Protein AF-0000000067828732 (afdb_homodimer)

InterPro domains:
  IPR025701 Ubiquitin-conjugating enzyme, E2, family E [PF14462] (5-126)

Nearest PDB structures (foldseek):
  3oaj-assembly1_A  TM=6.743E-01  e=2.772E+00  Bacillus subtilis subsp. subtilis str. 168
  7un3-assembly1_B  TM=3.220E-01  e=9.710E-01  Homo sapiens
  5n9y-assembly1_E  TM=3.703E-01  e=3.458E+00  Escherichia coli K-12
  3oaj-assembly1_A  TM=6.746E-01  e=2.792E+00  Bacillus subtilis subsp. subtilis str. 168
  7un3-assembly1_B  TM=3.221E-01  e=1.156E+00  Homo sapiens

Solvent-accessible surface area (backbone atoms only — not comparable to full-atom values): 14644 Å² total; per-residue (Å²): 131,89,74,87,66,54,66,70,42,52,51,50,38,57,73,70,64,59,53,69,44,86,43,74,58,88,92,42,39,33,38,39,31,54,72,38,78,47,61,83,84,42,36,75,52,59,56,26,33,36,37,39,54,51,44,89,61,55,68,73,37,72,62,69,49,39,26,28,35,67,74,65,30,25,49,73,85,67,37,62,42,65,59,37,86,49,73,41,81,54,95,94,39,76,22,28,29,39,48,47,88,60,56,82,54,43,70,89,73,45,47,60,67,52,54,52,51,49,50,53,49,50,67,67,66,58,92,131,90,74,87,65,55,66,69,43,52,51,50,39,56,74,71,63,58,52,68,45,86,43,75,58,88,91,43,38,33,38,40,30,55,73,39,74,48,62,83,83,43,35,74,53,60,54,27,32,36,36,39,54,50,44,87,61,56,69,74,38,74,62,69,49,39,28,29,36,68,72,65,29,26,51,74,85,68,36,62,42,67,58,36,86,49,74,42,81,54,93,92,40,76,23,29,30,40,48,47,89,59,57,80,54,43,70,89,72,46,48,59,67,52,53,51,50,49,50,52,49,50,66,66,67,58,92

Organism: Synechocystis sp. (strain ATCC 27184 / PCC 6803 / Kazusa) (NCBI:txid1111708)

Radius of gyration: 20.59 Å; Cα contacts (8 Å, |Δi|>4): 429; chains: 2; bounding box: 44×54×47 Å

Foldseek 3Di:
DDDPDDPVVVVVCVVVVWDWDWDDDPPKIKIWTFQDADPPQFKPDGGWIKIFIDDDPPPVDPTQKIWTPPQIATPVVRHHDPQQPDWDDDPNDTTGIHGCVCVVADVPPDDPVVVVVVVVVCVVVPD/DDDPDDPVVVVVCVVVVWDWDWDDDPPKIKIWTFQDADPPQFKPDGGWIKIFIDDDPPPVDPTQKIWTPPQIATPVVRHHDPQQPDWDDDPNDITGIHGCVCVVADVPPDDPVVVVVVVVVCVVVPD

Sequence (254 aa):
MMTFLPESDRQYLANKDYTYEEITEGSRKGLIFSKFPLPNQKYDVSEVDLLILLPNGYPDIVPDMFYLEPAVKLVQGNRPPRATEARQQFNGRSWQRWSRHEREWRRGVDGIWTMLKRVEHALEVAAMMTFLPESDRQYLANKDYTYEEITEGSRKGLIFSKFPLPNQKYDVSEVDLLILLPNGYPDIVPDMFYLEPAVKLVQGNRPPRATEARQQFNGRSWQRWSRHEREWRRGVDGIWTMLKRVEHALEVAA

Secondary structure (DSSP, 8-state):
----S-HHHHHHHHHTT--EEEEEETTEEEEEEEEEE--TTTBSSSEEEEEEEEPTTTTTS---EEEEES---BTTTTBPPTT---EEEETTEEEEEEE-TTTTS-TTT--HHHHHHHHHHHHHH--/----S-HHHHHHHHHTT--EEEEEETTEEEEEEEEEE--TTTBSSSEEEEEEEEPTTTTTS---EEEEES---BTTTTBPPTT---EEEETTEEEEEEE-TTTTS-TTT--HHHHHHHHHHHHHH--

pLDDT: mean 88.66, std 11.25, range [47.62, 98.56]

Structure (mmCIF, N/CA/C/O backbone):
data_AF-0000000067828732-model_v1
#
loop_
_entity.id
_entity.type
_entity.pdbx_description
1 polymer 'Sll6054 protein'
#
loop_
_atom_site.group_PDB
_atom_site.id
_atom_site.type_symbol
_atom_site.label_atom_id
_atom_site.label_alt_id
_atom_site.label_comp_id
_atom_site.label_asym_id
_atom_site.label_entity_id
_atom_site.label_seq_id
_atom_site.pdbx_PDB_ins_code
_atom_site.Cartn_x
_atom_site.Cartn_y
_atom_site.Cartn_z
_atom_site.occupancy
_atom_site.B_iso_or_equiv
_atom_site.auth_seq_id
_atom_site.auth_comp_id
_atom_site.auth_asym_id
_atom_site.auth_atom_id
_atom_site.pdbx_PDB_model_num
ATOM 1 N N . MET A 1 1 ? -15.203 28.25 9.742 1 54.44 1 MET A N 1
ATOM 2 C CA . MET A 1 1 ? -15.062 27.719 8.398 1 54.44 1 MET A CA 1
ATOM 3 C C . MET A 1 1 ? -15.539 26.266 8.344 1 54.44 1 MET A C 1
ATOM 5 O O . MET A 1 1 ? -15.57 25.578 9.367 1 54.44 1 MET A O 1
ATOM 9 N N . MET A 1 2 ? -16.312 25.859 7.27 1 75.94 2 MET A N 1
ATOM 10 C CA . MET A 1 2 ? -16.969 24.562 7.156 1 75.94 2 MET A CA 1
ATOM 11 C C . MET A 1 2 ? -15.961 23.422 7.133 1 75.94 2 MET A C 1
ATOM 13 O O . MET A 1 2 ? -14.953 23.5 6.422 1 75.94 2 MET A O 1
ATOM 17 N N . THR A 1 3 ? -15.883 22.688 8.133 1 90.56 3 THR A N 1
ATOM 18 C CA . THR A 1 3 ? -14.977 21.547 8.281 1 90.56 3 THR A CA 1
ATOM 19 C C . THR A 1 3 ? -15.352 20.422 7.328 1 90.56 3 THR A C 1
ATOM 21 O O . THR A 1 3 ? -16.531 20.188 7.082 1 90.56 3 THR A O 1
ATOM 24 N N . PHE A 1 4 ? -14.422 19.891 6.617 1 94.5 4 PHE A N 1
ATOM 25 C CA . PHE A 1 4 ? -14.703 18.734 5.777 1 94.5 4 PHE A CA 1
ATOM 26 C C . PHE A 1 4 ? -14.219 17.453 6.445 1 94.5 4 PHE A C 1
ATOM 28 O O . PHE A 1 4 ? -14.383 16.359 5.898 1 94.5 4 PHE A O 1
ATOM 35 N N . LEU A 1 5 ? -13.703 17.578 7.586 1 94.69 5 LEU A N 1
ATOM 36 C CA . LEU A 1 5 ? -13.234 16.406 8.32 1 94.69 5 LEU A CA 1
ATOM 37 C C . LEU A 1 5 ? -14.352 15.805 9.164 1 94.69 5 LEU A C 1
ATOM 39 O O . LEU A 1 5 ? -15.125 16.531 9.789 1 94.69 5 LEU A O 1
ATOM 43 N N . PRO A 1 6 ? -14.422 14.508 9.172 1 94.5 6 PRO A N 1
ATOM 44 C CA . PRO A 1 6 ? -15.367 13.883 10.094 1 94.5 6 PRO A CA 1
ATOM 45 C C . PRO A 1 6 ? -15.117 14.273 11.547 1 94.5 6 PRO A C 1
ATOM 47 O O . PRO A 1 6 ? -13.977 14.594 11.922 1 94.5 6 PRO A O 1
ATOM 50 N N . GLU A 1 7 ? -16.141 14.188 12.289 1 95.06 7 GLU A N 1
ATOM 51 C CA . GLU A 1 7 ? -16.062 14.578 13.695 1 95.06 7 GLU A CA 1
ATOM 52 C C . GLU A 1 7 ? -15.039 13.727 14.453 1 95.06 7 GLU A C 1
ATOM 54 O O . GLU A 1 7 ? -14.312 14.242 15.297 1 95.06 7 GLU A O 1
ATOM 59 N N . SER A 1 8 ? -15.039 12.508 14.203 1 95.06 8 SER A N 1
ATOM 60 C CA . SER A 1 8 ? -14.109 11.617 14.875 1 95.06 8 SER A CA 1
ATOM 61 C C . SER A 1 8 ? -12.664 12.031 14.617 1 95.06 8 SER A C 1
ATOM 63 O O . SER A 1 8 ? -11.828 11.984 15.523 1 95.06 8 SER A O 1
ATOM 65 N N . ASP A 1 9 ? -12.406 12.391 13.422 1 96.81 9 ASP A N 1
ATOM 66 C CA . ASP A 1 9 ? -11.07 12.867 13.078 1 96.81 9 ASP A CA 1
ATOM 67 C C . ASP A 1 9 ? -10.727 14.141 13.859 1 96.81 9 ASP A C 1
ATOM 69 O O . ASP A 1 9 ? -9.633 14.25 14.422 1 96.81 9 ASP A O 1
ATOM 73 N N . ARG A 1 10 ? -11.625 15.047 13.898 1 96.38 10 ARG A N 1
ATOM 74 C CA . ARG A 1 10 ? -11.414 16.312 14.586 1 96.38 10 ARG A CA 1
ATOM 75 C C . ARG A 1 10 ? -11.18 16.094 16.078 1 96.38 10 ARG A C 1
ATOM 77 O O . ARG A 1 10 ? -10.312 16.75 16.672 1 96.38 10 ARG A O 1
ATOM 84 N N . GLN A 1 11 ? -11.914 15.258 16.562 1 96.12 11 GLN A N 1
ATOM 85 C CA . GLN A 1 11 ? -11.766 14.953 17.984 1 96.12 11 GLN A CA 1
ATOM 86 C C . GLN A 1 11 ? -10.391 14.352 18.281 1 96.12 11 GLN A C 1
ATOM 88 O O . GLN A 1 11 ? -9.75 14.711 19.266 1 96.12 11 GLN A O 1
ATOM 93 N N . TYR A 1 12 ? -10.008 13.469 17.484 1 96.81 12 TYR A N 1
ATOM 94 C CA . TYR A 1 12 ? -8.688 12.867 17.641 1 96.81 12 TYR A CA 1
ATOM 95 C C . TYR A 1 12 ? -7.594 13.922 17.609 1 96.81 12 TYR A C 1
ATOM 97 O O . TYR A 1 12 ? -6.715 13.953 18.469 1 96.81 12 TYR A O 1
ATOM 105 N N . LEU A 1 13 ? -7.652 14.766 16.594 1 96.94 13 LEU A N 1
ATOM 106 C CA . LEU A 1 13 ? -6.621 15.781 16.391 1 96.94 13 LEU A CA 1
ATOM 107 C C . LEU A 1 13 ? -6.59 16.766 17.547 1 96.94 13 LEU A C 1
ATOM 109 O O . LEU A 1 13 ? -5.512 17.188 17.984 1 96.94 13 LEU A O 1
ATOM 113 N N . ALA A 1 14 ? -7.727 17.031 18.031 1 95.75 14 ALA A N 1
ATOM 114 C CA . ALA A 1 14 ? -7.816 17.938 19.172 1 95.75 14 ALA A CA 1
ATOM 115 C C . ALA A 1 14 ? -7.215 17.281 20.422 1 95.75 14 ALA A C 1
ATOM 117 O O . ALA A 1 14 ? -6.453 17.922 21.156 1 95.75 14 ALA A O 1
ATOM 118 N N . ASN A 1 15 ? -7.5 16.109 20.641 1 96.69 15 ASN A N 1
ATOM 119 C CA . ASN A 1 15 ? -7.035 15.383 21.828 1 96.69 15 ASN A CA 1
ATOM 120 C C . ASN A 1 15 ? -5.52 15.242 21.828 1 96.69 15 ASN A C 1
ATOM 122 O O . ASN A 1 15 ? -4.895 15.273 22.891 1 96.69 15 ASN A O 1
ATOM 126 N N . LYS A 1 16 ? -4.977 15.062 20.688 1 95.69 16 LYS A N 1
ATOM 127 C CA . LYS A 1 16 ? -3.533 14.867 20.578 1 95.69 16 LYS A CA 1
ATOM 128 C C . LYS A 1 16 ? -2.811 16.203 20.422 1 95.69 16 LYS A C 1
ATOM 130 O O . LYS A 1 16 ? -1.582 16.234 20.312 1 95.69 16 LYS A O 1
ATOM 135 N N . ASP A 1 17 ? -3.553 17.219 20.359 1 95.19 17 ASP A N 1
ATOM 136 C CA . ASP A 1 17 ? -3.037 18.594 20.312 1 95.19 17 ASP A CA 1
ATOM 137 C C . ASP A 1 17 ? -2.25 18.828 19.016 1 95.19 17 ASP A C 1
ATOM 139 O O . ASP A 1 17 ? -1.181 19.438 19.047 1 95.19 17 ASP A O 1
ATOM 143 N N . TYR A 1 18 ? -2.781 18.266 17.953 1 95.38 18 TYR A N 1
ATOM 144 C CA . TYR A 1 18 ? -2.211 18.609 16.656 1 95.38 18 TYR A CA 1
ATOM 145 C C . TYR A 1 18 ? -2.623 20.016 16.219 1 95.38 18 TYR A C 1
ATOM 147 O O . TYR A 1 18 ? -3.766 20.422 16.438 1 95.38 18 TYR A O 1
ATOM 155 N N . THR A 1 19 ? -1.67 20.703 15.727 1 96 19 THR A N 1
ATOM 156 C CA . THR A 1 19 ? -1.99 21.953 15.047 1 96 19 THR A CA 1
ATOM 157 C C . THR A 1 19 ? -2.145 21.734 13.547 1 96 19 THR A C 1
ATOM 159 O O . THR A 1 19 ? -1.195 21.328 12.875 1 96 19 THR A O 1
ATOM 162 N N . TYR A 1 20 ? -3.379 21.938 13.078 1 97.5 20 TYR A N 1
ATOM 163 C CA . TYR A 1 20 ? -3.596 21.672 11.664 1 97.5 20 TYR A CA 1
ATOM 164 C C . TYR A 1 20 ? -4.578 22.672 11.055 1 97.5 20 TYR A C 1
ATOM 166 O O . TYR A 1 20 ? -5.27 23.375 11.781 1 97.5 20 TYR A O 1
ATOM 174 N N . GLU A 1 21 ? -4.539 22.719 9.711 1 97.06 21 GLU A N 1
ATOM 175 C CA . GLU A 1 21 ? -5.469 23.516 8.914 1 97.06 21 GLU A CA 1
ATOM 176 C C . GLU A 1 21 ? -6.148 22.672 7.844 1 97.06 21 GLU A C 1
ATOM 178 O O . GLU A 1 21 ? -5.504 21.828 7.211 1 97.06 21 GLU A O 1
ATOM 183 N N . GLU A 1 22 ? -7.457 22.859 7.742 1 97.38 22 GLU A N 1
ATOM 184 C CA . GLU A 1 22 ? -8.203 22.312 6.609 1 97.38 22 GLU A CA 1
ATOM 185 C C . GLU A 1 22 ? -8.195 23.266 5.426 1 97.38 22 GLU A C 1
ATOM 187 O O . GLU A 1 22 ? -8.633 24.422 5.547 1 97.38 22 GLU A O 1
ATOM 192 N N . ILE A 1 23 ? -7.66 22.766 4.336 1 96.62 23 ILE A N 1
ATOM 193 C CA . ILE A 1 23 ? -7.527 23.641 3.184 1 96.62 23 ILE A CA 1
ATOM 194 C C . ILE A 1 23 ? -8.273 23.047 1.99 1 96.62 23 ILE A C 1
ATOM 196 O O . ILE A 1 23 ? -8.18 21.859 1.725 1 96.62 23 ILE A O 1
ATOM 200 N N . THR A 1 24 ? -9.055 23.859 1.32 1 95.12 24 THR A N 1
ATOM 201 C CA . THR A 1 24 ? -9.703 23.484 0.067 1 95.12 24 THR A CA 1
ATOM 202 C C . THR A 1 24 ? -9.133 24.281 -1.096 1 95.12 24 THR A C 1
ATOM 204 O O . THR A 1 24 ? -9.078 25.516 -1.04 1 95.12 24 THR A O 1
ATOM 207 N N . GLU A 1 25 ? -8.57 23.609 -1.996 1 92.81 25 GLU A N 1
ATOM 208 C CA . GLU A 1 25 ? -8.086 24.188 -3.242 1 92.81 25 GLU A CA 1
ATOM 209 C C . GLU A 1 25 ? -8.805 23.594 -4.449 1 92.81 25 GLU A C 1
ATOM 211 O O . GLU A 1 25 ? -8.477 22.5 -4.902 1 92.81 25 GLU A O 1
ATOM 216 N N . GLY A 1 26 ? -9.789 24.375 -4.969 1 91.44 26 GLY A N 1
ATOM 217 C CA . GLY A 1 26 ? -10.648 23.781 -5.98 1 91.44 26 GLY A CA 1
ATOM 218 C C . GLY A 1 26 ? -11.438 22.594 -5.465 1 91.44 26 GLY A C 1
ATOM 219 O O . GLY A 1 26 ? -12.18 22.719 -4.484 1 91.44 26 GLY A O 1
ATOM 220 N N . SER A 1 27 ? -11.273 21.484 -6.051 1 89.44 27 SER A N 1
ATOM 221 C CA . SER A 1 27 ? -11.953 20.266 -5.621 1 89.44 27 SER A CA 1
ATOM 222 C C . SER A 1 27 ? -11.094 19.453 -4.664 1 89.44 27 SER A C 1
ATOM 224 O O . SER A 1 27 ? -11.539 18.438 -4.117 1 89.44 27 SER A O 1
ATOM 226 N N . ARG A 1 28 ? -9.922 19.891 -4.434 1 90.69 28 ARG A N 1
ATOM 227 C CA . ARG A 1 28 ? -8.992 19.141 -3.594 1 90.69 28 ARG A CA 1
ATOM 228 C C . ARG A 1 28 ? -9.07 19.609 -2.143 1 90.69 28 ARG A C 1
ATOM 230 O O . ARG A 1 28 ? -9.219 20.797 -1.875 1 90.69 28 ARG A O 1
ATOM 237 N N . LYS A 1 29 ? -9.086 18.609 -1.301 1 94.94 29 LYS A N 1
ATOM 238 C CA . LYS A 1 29 ? -9.086 18.859 0.14 1 94.94 29 LYS A CA 1
ATOM 239 C C . LYS A 1 29 ? -7.801 18.344 0.785 1 94.94 29 LYS A C 1
ATOM 241 O O . LYS A 1 29 ? -7.371 17.219 0.511 1 94.94 29 LYS A O 1
ATOM 246 N N . GLY A 1 30 ? -7.156 19.219 1.599 1 97.19 30 GLY A N 1
ATOM 247 C CA . GLY A 1 30 ? -5.918 18.844 2.262 1 97.19 30 GLY A CA 1
ATOM 248 C C . GLY A 1 30 ? -5.871 19.266 3.721 1 97.19 30 GLY A C 1
ATOM 249 O O . GLY A 1 30 ? -6.527 20.219 4.113 1 97.19 30 GLY A O 1
ATOM 250 N N . LEU A 1 31 ? -5.168 18.453 4.465 1 98 31 LEU A N 1
ATOM 251 C CA . LEU A 1 31 ? -4.789 1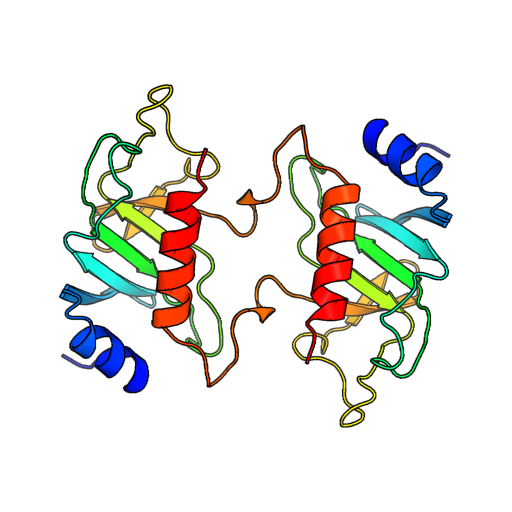8.812 5.828 1 98 31 LEU A CA 1
ATOM 252 C C . LEU A 1 31 ? -3.309 19.172 5.906 1 98 31 LEU A C 1
ATOM 254 O O . LEU A 1 31 ? -2.457 18.438 5.414 1 98 31 LEU A O 1
ATOM 258 N N . ILE A 1 32 ? -3.062 20.359 6.465 1 98.38 32 ILE A N 1
ATOM 259 C CA . ILE A 1 32 ? -1.674 20.719 6.711 1 98.38 32 ILE A CA 1
ATOM 260 C C . ILE A 1 32 ? -1.402 20.75 8.211 1 98.38 32 ILE A C 1
ATOM 262 O O . ILE A 1 32 ? -2.041 21.5 8.953 1 98.38 32 ILE A O 1
ATOM 266 N N . PHE A 1 33 ? -0.521 19.859 8.625 1 98.19 33 PHE A N 1
ATOM 267 C CA . PHE A 1 33 ? -0.046 19.844 10 1 98.19 33 PHE A CA 1
ATOM 268 C C . PHE A 1 33 ? 1.243 20.641 10.141 1 98.19 33 PHE A C 1
ATOM 270 O O . PHE A 1 33 ? 2.227 20.375 9.445 1 98.19 33 PHE A O 1
ATOM 277 N N . SER A 1 34 ? 1.19 21.547 11.062 1 97.5 34 SER A N 1
ATOM 278 C CA . SER A 1 34 ? 2.367 22.391 11.266 1 97.5 34 SER A CA 1
ATOM 279 C C . SER A 1 34 ? 3.287 21.797 12.328 1 97.5 34 SER A C 1
ATOM 281 O O . SER A 1 34 ? 2.82 21.188 13.297 1 97.5 34 SER A O 1
ATOM 283 N N . LYS A 1 35 ? 4.633 22.031 12.07 1 96.81 35 LYS A N 1
ATOM 284 C CA . LYS A 1 35 ? 5.648 21.641 13.047 1 96.81 35 LYS A CA 1
ATOM 285 C C . LYS A 1 35 ? 5.535 20.156 13.398 1 96.81 35 LYS A C 1
ATOM 287 O O . LYS A 1 35 ? 5.539 19.797 14.57 1 96.81 35 LYS A O 1
ATOM 292 N N . PHE A 1 36 ? 5.324 19.344 12.398 1 97.38 36 PHE A N 1
ATOM 293 C CA . PHE A 1 36 ? 5.277 17.906 12.578 1 97.38 36 PHE A CA 1
ATOM 294 C C . PHE A 1 36 ? 6.668 17.344 12.867 1 97.38 36 PHE A C 1
ATOM 296 O O . PHE A 1 36 ? 7.598 17.547 12.086 1 97.38 36 PHE A O 1
ATOM 303 N N . PRO A 1 37 ? 6.797 16.641 13.938 1 96.62 37 PRO A N 1
ATOM 304 C CA . PRO A 1 37 ? 8.133 16.188 14.328 1 96.62 37 PRO A CA 1
ATOM 305 C C . PRO A 1 37 ? 8.633 15.023 13.484 1 96.62 37 PRO A C 1
ATOM 307 O O . PRO A 1 37 ? 7.852 14.141 13.109 1 96.62 37 PRO A O 1
ATOM 310 N N . LEU A 1 38 ? 9.922 15.062 13.258 1 96.94 38 LEU A N 1
ATOM 311 C CA . LEU A 1 38 ? 10.594 13.977 12.547 1 96.94 38 LEU A CA 1
ATOM 312 C C . LEU A 1 38 ? 11.438 13.141 13.508 1 96.94 38 LEU A C 1
ATOM 314 O O . LEU A 1 38 ? 11.727 13.57 14.625 1 96.94 38 LEU A O 1
ATOM 318 N N . PRO A 1 39 ? 11.766 11.914 13.047 1 93.81 39 PRO A N 1
ATOM 319 C CA . PRO A 1 39 ? 12.641 11.102 13.891 1 93.81 39 PRO A CA 1
ATOM 320 C C . PRO A 1 39 ? 13.969 11.789 14.195 1 93.81 39 PRO A C 1
ATOM 322 O O . PRO A 1 39 ? 14.539 12.453 13.328 1 93.81 39 PRO A O 1
ATOM 325 N N . ASN A 1 40 ? 14.367 11.555 15.344 1 91.19 40 ASN A N 1
ATOM 326 C CA . ASN A 1 40 ? 15.57 12.227 15.82 1 91.19 40 ASN A CA 1
ATOM 327 C C . ASN A 1 40 ? 16.797 11.836 15 1 91.19 40 ASN A C 1
ATOM 329 O O . ASN A 1 40 ? 17.062 10.648 14.789 1 91.19 40 ASN A O 1
ATOM 333 N N . GLN A 1 41 ? 17.5 12.844 14.492 1 91.81 41 GLN A N 1
ATOM 334 C CA . GLN A 1 41 ? 18.797 12.734 13.836 1 91.81 41 GLN A CA 1
ATOM 335 C C . GLN A 1 41 ? 18.703 11.875 12.578 1 91.81 41 GLN A C 1
ATOM 337 O O . GLN A 1 41 ? 19.703 11.289 12.156 1 91.81 41 GLN A O 1
ATOM 342 N N . LYS A 1 42 ? 17.672 11.766 12.047 1 92.94 42 LYS A N 1
ATOM 343 C CA . LYS A 1 42 ? 17.516 10.953 10.844 1 92.94 42 LYS A CA 1
ATOM 344 C C . LYS A 1 42 ? 17.469 11.828 9.594 1 92.94 42 LYS A C 1
ATOM 346 O O . LYS A 1 42 ? 17.953 11.43 8.531 1 92.94 42 LYS A O 1
ATOM 351 N N . TYR A 1 43 ? 16.859 12.914 9.836 1 96.88 43 TYR A N 1
ATOM 352 C CA . TYR A 1 43 ? 16.703 13.852 8.734 1 96.88 43 TYR A CA 1
ATOM 353 C C . TYR A 1 43 ? 17.469 15.148 9 1 96.88 43 TYR A C 1
ATOM 355 O O . TYR A 1 43 ? 17.891 15.406 10.133 1 96.88 43 TYR A O 1
ATOM 363 N N . ASP A 1 44 ? 17.641 15.961 8.008 1 97.5 44 ASP A N 1
ATOM 364 C CA . ASP A 1 44 ? 18.422 17.188 8.094 1 97.5 44 ASP A CA 1
ATOM 365 C C . ASP A 1 44 ? 17.656 18.297 8.805 1 97.5 44 ASP A C 1
ATOM 367 O O . ASP A 1 44 ? 18.203 19.344 9.109 1 97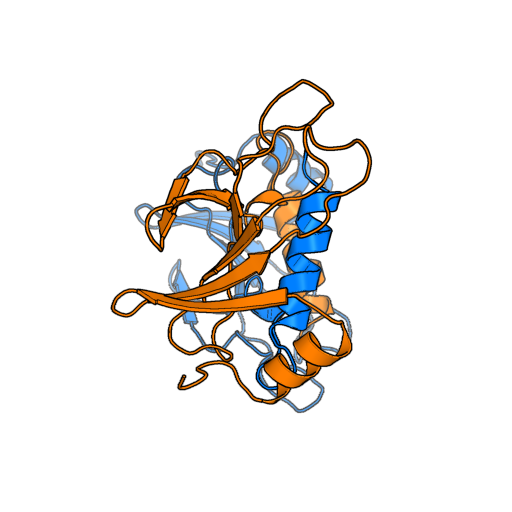.5 44 ASP A O 1
ATOM 371 N N . VAL A 1 45 ? 16.391 18.109 9.047 1 97.31 45 VAL A N 1
ATOM 372 C CA . VAL A 1 45 ? 15.547 19 9.844 1 97.31 45 VAL A CA 1
ATOM 373 C C . VAL A 1 45 ? 14.836 18.203 10.93 1 97.31 45 VAL A C 1
ATOM 375 O O . VAL A 1 45 ? 14.766 16.969 10.859 1 97.31 45 VAL A O 1
ATOM 378 N N . SER A 1 46 ? 14.359 18.906 11.906 1 97.19 46 SER A N 1
ATOM 379 C CA . SER A 1 46 ? 13.75 18.219 13.039 1 97.19 46 SER A CA 1
ATOM 380 C C . SER A 1 46 ? 12.227 18.234 12.938 1 97.19 46 SER A C 1
ATOM 382 O O . SER A 1 46 ? 11.547 17.438 13.594 1 97.19 46 SER A O 1
ATOM 384 N N . GLU A 1 47 ? 11.734 19.25 12.188 1 97.81 47 GLU A N 1
ATOM 385 C CA . GLU A 1 47 ? 10.289 19.375 12.008 1 97.81 47 GLU A CA 1
ATOM 386 C C . GLU A 1 47 ? 9.953 19.844 10.594 1 97.81 47 GLU A C 1
ATOM 388 O O . GLU A 1 47 ? 10.773 20.453 9.922 1 97.81 47 GLU A O 1
ATOM 393 N N . VAL A 1 48 ? 8.758 19.516 10.195 1 98.31 48 VAL A N 1
ATOM 394 C CA . VAL A 1 48 ? 8.289 19.922 8.867 1 98.31 48 VAL A CA 1
ATOM 395 C C . VAL A 1 48 ? 6.801 20.266 8.93 1 98.31 48 VAL A C 1
ATOM 397 O O . VAL A 1 48 ? 6.148 20.047 9.953 1 98.31 48 VAL A O 1
ATOM 400 N N . ASP A 1 49 ? 6.316 20.875 7.844 1 98.56 49 ASP A N 1
ATOM 401 C CA . ASP A 1 49 ? 4.883 20.844 7.559 1 98.56 49 ASP A CA 1
ATOM 402 C C . ASP A 1 49 ? 4.5 19.578 6.812 1 98.56 49 ASP A C 1
ATOM 404 O O . ASP A 1 49 ? 5.164 19.188 5.848 1 98.56 49 ASP A O 1
ATOM 408 N N . LEU A 1 50 ? 3.508 18.953 7.332 1 98.44 50 LEU A N 1
ATOM 409 C CA . LEU A 1 50 ? 2.988 17.719 6.738 1 98.44 50 LEU A CA 1
ATOM 410 C C . LEU A 1 50 ? 1.671 17.984 6.016 1 98.44 50 LEU A C 1
ATOM 412 O O . LEU A 1 50 ? 0.746 18.562 6.59 1 98.44 50 LEU A O 1
ATOM 416 N N . LEU A 1 51 ? 1.616 17.625 4.754 1 98.12 51 LEU A N 1
ATOM 417 C CA . LEU A 1 51 ? 0.389 17.703 3.967 1 98.12 51 LEU A CA 1
ATOM 418 C C . LEU A 1 51 ? -0.182 16.312 3.713 1 98.12 51 LEU A C 1
ATOM 420 O O . LEU A 1 51 ? 0.542 15.398 3.291 1 98.12 51 LEU A O 1
ATOM 424 N N . ILE A 1 52 ? -1.406 16.125 4.016 1 96.31 52 ILE A N 1
ATOM 425 C CA . ILE A 1 52 ? -2.168 14.945 3.617 1 96.31 52 ILE A CA 1
ATOM 426 C C . ILE A 1 52 ? -3.332 15.367 2.723 1 96.31 52 ILE A C 1
ATOM 428 O O . ILE A 1 52 ? -4.242 16.062 3.164 1 96.31 52 ILE A O 1
ATOM 432 N N . LEU A 1 53 ? -3.285 14.969 1.479 1 93.94 53 LEU A N 1
ATOM 433 C CA . LEU A 1 53 ? -4.406 15.195 0.577 1 93.94 53 LEU A CA 1
ATOM 434 C C . LEU A 1 53 ? -5.465 14.109 0.739 1 93.94 53 LEU A C 1
ATOM 436 O O . LEU A 1 53 ? -5.145 12.914 0.702 1 93.94 53 LEU A O 1
ATOM 440 N N . LEU A 1 54 ? -6.645 14.57 0.992 1 92.25 54 LEU A N 1
ATOM 441 C CA . LEU A 1 54 ? -7.742 13.633 1.159 1 92.25 54 LEU A CA 1
ATOM 442 C C . LEU A 1 54 ? -8.406 13.32 -0.181 1 92.25 54 LEU A C 1
ATOM 444 O O . LEU A 1 54 ? -8.789 14.234 -0.914 1 92.25 54 LEU A O 1
ATOM 448 N N . PRO A 1 55 ? -8.422 12.016 -0.503 1 85.19 55 PRO A N 1
ATOM 449 C CA . PRO A 1 55 ? -9.109 11.672 -1.75 1 85.19 55 PRO A CA 1
ATOM 450 C C . PRO A 1 55 ? -10.602 11.992 -1.709 1 85.19 55 PRO A C 1
ATOM 452 O O . PRO A 1 55 ? -11.18 12.133 -0.626 1 85.19 55 PRO A O 1
ATOM 455 N N . ASN A 1 56 ? -11.102 12.094 -2.953 1 80.31 56 ASN A N 1
ATOM 456 C CA . ASN A 1 56 ? -12.555 12.211 -3.01 1 80.31 56 ASN A CA 1
ATOM 457 C C . ASN A 1 56 ? -13.234 10.977 -2.43 1 80.31 56 ASN A C 1
ATOM 459 O O . ASN A 1 56 ? -12.922 9.852 -2.816 1 80.31 56 ASN A O 1
ATOM 463 N N . GLY A 1 57 ? -14.141 11.047 -1.398 1 80.06 57 GLY A N 1
ATOM 464 C CA . GLY A 1 57 ? -14.805 9.914 -0.765 1 80.06 57 GLY A CA 1
ATOM 465 C C . GLY A 1 57 ? -14.227 9.578 0.598 1 80.06 57 GLY A C 1
ATOM 466 O O . GLY A 1 57 ? -14.656 8.609 1.23 1 80.06 57 GLY A O 1
ATOM 467 N N . TYR A 1 58 ? -13.25 10.281 0.954 1 88.25 58 TYR A N 1
ATOM 468 C CA . TYR A 1 58 ? -12.773 10.102 2.32 1 88.25 58 TYR A CA 1
ATOM 469 C C . TYR A 1 58 ? -13.922 10.203 3.316 1 88.25 58 TYR A C 1
ATOM 471 O O . TYR A 1 58 ? -14.781 11.078 3.197 1 88.25 58 TYR A O 1
ATOM 479 N N . PRO A 1 59 ? -13.859 9.336 4.254 1 88.75 59 PRO A N 1
ATOM 480 C CA . PRO A 1 59 ? -12.859 8.383 4.73 1 88.75 59 PRO A CA 1
ATOM 481 C C . PRO A 1 59 ? -13.07 6.977 4.168 1 88.75 59 PRO A C 1
ATOM 483 O O . PRO A 1 59 ? -12.422 6.027 4.613 1 88.75 59 PRO A O 1
ATOM 486 N N . ASP A 1 60 ? -13.953 6.852 3.201 1 76 60 ASP A N 1
ATOM 487 C CA . ASP A 1 60 ? -14.164 5.547 2.58 1 76 60 ASP A CA 1
ATOM 488 C C . ASP A 1 60 ? -13 5.184 1.659 1 76 60 ASP A C 1
ATOM 490 O O . ASP A 1 60 ? -12.719 4.004 1.444 1 76 60 ASP A O 1
ATOM 494 N N . ILE A 1 61 ? -12.367 6.16 1.092 1 70.56 61 ILE A N 1
ATOM 495 C CA . ILE A 1 61 ? -11.164 6.008 0.28 1 70.56 61 ILE A CA 1
ATOM 496 C C . ILE A 1 61 ? -9.953 6.508 1.059 1 70.56 61 ILE A C 1
ATOM 498 O O . ILE A 1 61 ? -9.984 7.59 1.646 1 70.56 61 ILE A O 1
ATOM 502 N N . VAL A 1 62 ? -8.891 5.785 1.163 1 73.94 62 VAL A N 1
ATOM 503 C CA . VAL A 1 62 ? -7.727 6.043 2.008 1 73.94 62 VAL A CA 1
ATOM 504 C C . VAL A 1 62 ? -6.715 6.898 1.251 1 73.94 62 VAL A C 1
ATOM 506 O O . VAL A 1 62 ? -6.512 6.715 0.049 1 73.94 62 VAL A O 1
ATOM 509 N N . PRO A 1 63 ? -6.168 7.824 2.002 1 81.19 63 PRO A N 1
ATOM 510 C CA . PRO A 1 63 ? -5.027 8.5 1.377 1 81.19 63 PRO A CA 1
ATOM 511 C C . PRO A 1 63 ? -3.836 7.562 1.166 1 81.19 63 PRO A C 1
ATOM 513 O O . PRO A 1 63 ? -3.566 6.699 2.006 1 81.19 63 PRO A O 1
ATOM 516 N N . ASP A 1 64 ? -3.146 7.738 0.061 1 72.56 64 ASP A N 1
ATOM 517 C CA . ASP A 1 64 ? -2.072 6.801 -0.25 1 72.56 64 ASP A CA 1
ATOM 518 C C . ASP A 1 64 ? -0.71 7.488 -0.196 1 72.56 64 ASP A C 1
ATOM 520 O O . ASP A 1 64 ? 0.329 6.824 -0.191 1 72.56 64 ASP A O 1
ATOM 524 N N . MET A 1 65 ? -0.665 8.773 -0.203 1 83 65 MET A N 1
ATOM 525 C CA . MET A 1 65 ? 0.566 9.562 -0.192 1 83 65 MET A CA 1
ATOM 526 C C . MET A 1 65 ? 0.498 10.664 0.86 1 83 65 MET A C 1
ATOM 528 O O . MET A 1 65 ? -0.586 11.016 1.321 1 83 65 MET A O 1
ATOM 532 N N . PHE A 1 66 ? 1.646 11.086 1.297 1 93.5 66 PHE A N 1
ATOM 533 C CA . PHE A 1 66 ? 1.761 12.305 2.086 1 93.5 66 PHE A CA 1
ATOM 534 C C . PHE A 1 66 ? 2.914 13.164 1.588 1 93.5 66 PHE A C 1
ATOM 536 O O . PHE A 1 66 ? 3.66 12.758 0.694 1 93.5 66 PHE A O 1
ATOM 543 N N . TYR A 1 67 ? 2.914 14.375 2.146 1 95.5 67 TYR A N 1
ATOM 544 C CA . TYR A 1 67 ? 3.84 15.352 1.578 1 95.5 67 TYR A CA 1
ATOM 545 C C . TYR A 1 67 ? 4.492 16.188 2.672 1 95.5 67 TYR A C 1
ATOM 547 O O . TYR A 1 67 ? 3.85 16.531 3.67 1 95.5 67 TYR A O 1
ATOM 555 N N . LEU A 1 68 ? 5.723 16.547 2.398 1 97.81 68 LEU A N 1
ATOM 556 C CA . LEU A 1 68 ? 6.453 17.344 3.387 1 97.81 68 LEU A CA 1
ATOM 557 C C . LEU A 1 68 ? 6.965 18.641 2.781 1 97.81 68 LEU A C 1
ATOM 559 O O . LEU A 1 68 ? 7.344 18.672 1.61 1 97.81 68 LEU A O 1
ATOM 563 N N . GLU A 1 69 ? 6.969 19.625 3.598 1 98.19 69 GLU A N 1
ATOM 564 C CA . GLU A 1 69 ? 7.664 20.875 3.32 1 98.19 69 GLU A CA 1
ATOM 565 C C . GLU A 1 69 ? 8.352 21.422 4.57 1 98.19 69 GLU A C 1
ATOM 567 O O . GLU A 1 69 ? 7.711 21.578 5.613 1 98.19 69 GLU A O 1
ATOM 572 N N . PRO A 1 70 ? 9.586 21.75 4.543 1 97.88 70 PRO A N 1
ATOM 573 C CA . PRO A 1 70 ? 10.516 21.609 3.416 1 97.88 70 PRO A CA 1
ATOM 574 C C . PRO A 1 70 ? 10.789 20.156 3.049 1 97.88 70 PRO A C 1
ATOM 576 O O . PRO A 1 70 ? 10.461 19.25 3.82 1 97.88 70 PRO A O 1
ATOM 579 N N . ALA A 1 71 ? 11.305 20.016 1.826 1 97.31 71 ALA A N 1
ATOM 580 C CA . ALA A 1 71 ? 11.797 18.703 1.445 1 97.31 71 ALA A CA 1
ATOM 581 C C . ALA A 1 71 ? 12.922 18.234 2.377 1 97.31 71 ALA A C 1
ATOM 583 O O . ALA A 1 71 ? 13.797 19.031 2.732 1 97.31 71 ALA A O 1
ATOM 584 N N . VAL A 1 72 ? 12.859 16.938 2.699 1 96.81 72 VAL A N 1
ATOM 585 C CA . VAL A 1 72 ? 13.828 16.469 3.68 1 96.81 72 VAL A CA 1
ATOM 586 C C . VAL A 1 72 ? 14.859 15.57 2.994 1 96.81 72 VAL A C 1
ATOM 588 O O . VAL A 1 72 ? 14.586 14.992 1.94 1 96.81 72 VAL A O 1
ATOM 591 N N . LYS A 1 73 ? 15.984 15.523 3.652 1 96.25 73 LYS A N 1
ATOM 592 C CA . LYS A 1 73 ? 17.062 14.602 3.309 1 96.25 73 LYS A CA 1
ATOM 593 C C . LYS A 1 73 ? 17.469 13.75 4.516 1 96.25 73 LYS A C 1
ATOM 595 O O . LYS A 1 73 ? 17.344 14.203 5.656 1 96.25 73 LYS A O 1
ATOM 600 N N . LEU A 1 74 ? 17.891 12.578 4.141 1 92.5 74 LEU A N 1
ATOM 601 C CA . LEU A 1 74 ? 18.469 11.742 5.191 1 92.5 74 LEU A CA 1
ATOM 602 C C . LEU A 1 74 ? 19.828 12.266 5.613 1 92.5 74 LEU A C 1
ATOM 604 O O . LEU A 1 74 ? 20.641 12.68 4.773 1 92.5 74 LEU A O 1
ATOM 608 N N . VAL A 1 75 ? 20.062 12.242 6.93 1 93.19 75 VAL A N 1
ATOM 609 C CA . VAL A 1 75 ? 21.375 12.664 7.426 1 93.19 75 VAL A CA 1
ATOM 610 C C . VAL A 1 75 ? 22.453 11.727 6.898 1 93.19 75 VAL A C 1
ATOM 612 O O . VAL A 1 75 ? 23.516 12.172 6.445 1 93.19 75 VAL A O 1
ATOM 615 N N . GLN A 1 76 ? 22.062 10.492 6.977 1 87.94 76 GLN A N 1
ATOM 616 C CA . GLN A 1 76 ? 23 9.516 6.418 1 87.94 76 GLN A CA 1
ATOM 617 C C . GLN A 1 76 ? 23.016 9.586 4.895 1 87.94 76 GLN A C 1
ATOM 619 O O . GLN A 1 76 ? 21.969 9.414 4.25 1 87.94 76 GLN A O 1
ATOM 624 N N . GLY A 1 77 ? 24.125 9.914 4.355 1 89.06 77 GLY A N 1
ATOM 625 C CA . GLY A 1 77 ? 24.266 9.93 2.906 1 89.06 77 GLY A CA 1
ATOM 626 C C . GLY A 1 77 ? 23.891 11.266 2.291 1 89.06 77 GLY A C 1
ATOM 627 O O . GLY A 1 77 ? 24.203 11.523 1.125 1 89.06 77 GLY A O 1
ATOM 628 N N . ASN A 1 78 ? 23.172 12.039 3.074 1 92.69 78 ASN A N 1
ATOM 629 C CA . ASN A 1 78 ? 22.781 13.375 2.631 1 92.69 78 ASN A CA 1
ATOM 630 C C . ASN A 1 78 ? 22.031 13.32 1.305 1 92.69 78 ASN A C 1
ATOM 632 O O . ASN A 1 78 ? 22.375 14.039 0.361 1 92.69 78 ASN A O 1
ATOM 636 N N . ARG A 1 79 ? 21 12.469 1.29 1 89.88 79 ARG A N 1
ATOM 637 C CA . ARG A 1 79 ? 20.188 12.258 0.094 1 89.88 79 ARG A CA 1
ATOM 638 C C . ARG A 1 79 ? 18.719 12.102 0.45 1 89.88 79 ARG A C 1
ATOM 640 O O . ARG A 1 79 ? 18.391 11.719 1.573 1 89.88 79 ARG A O 1
ATOM 647 N N . PRO A 1 80 ? 17.875 12.477 -0.545 1 90.5 80 PRO A N 1
ATOM 648 C CA . PRO A 1 80 ? 16.453 12.25 -0.286 1 90.5 80 PRO A CA 1
ATOM 649 C C . PRO A 1 80 ? 16.109 10.766 -0.101 1 90.5 80 PRO A C 1
ATOM 651 O O . PRO A 1 80 ? 16.781 9.906 -0.684 1 90.5 80 PRO A O 1
ATOM 654 N N . PRO A 1 81 ? 15.133 10.516 0.805 1 85.25 81 PRO A N 1
ATOM 655 C CA . PRO A 1 81 ? 14.672 9.133 0.877 1 85.25 81 PRO A CA 1
ATOM 656 C C . PRO A 1 81 ? 14.18 8.602 -0.469 1 85.25 81 PRO A C 1
ATOM 658 O O . PRO A 1 81 ? 13.836 9.391 -1.358 1 85.25 81 PRO A O 1
ATOM 661 N N . ARG A 1 82 ? 14.195 7.383 -0.531 1 73.75 82 ARG A N 1
ATOM 662 C CA . ARG A 1 82 ? 13.688 6.758 -1.751 1 73.75 82 ARG A CA 1
ATOM 663 C C . ARG A 1 82 ? 12.219 7.09 -1.968 1 73.75 82 ARG A C 1
ATOM 665 O O . ARG A 1 82 ? 11.484 7.332 -1.008 1 73.75 82 ARG A O 1
ATOM 672 N N . ALA A 1 83 ? 11.742 7.18 -3.158 1 72.94 83 ALA A N 1
ATOM 673 C CA . ALA A 1 83 ? 10.352 7.375 -3.564 1 72.94 83 ALA A CA 1
ATOM 674 C C . ALA A 1 83 ? 9.828 8.734 -3.107 1 72.94 83 ALA A C 1
ATOM 676 O O . ALA A 1 83 ? 8.703 8.844 -2.621 1 72.94 83 ALA A O 1
ATOM 677 N N . THR A 1 84 ? 10.68 9.703 -3.109 1 85.19 84 THR A N 1
ATOM 678 C CA . THR A 1 84 ? 10.273 11.055 -2.738 1 85.19 84 THR A CA 1
ATOM 679 C C . THR A 1 84 ? 10.672 12.055 -3.816 1 85.19 84 THR A C 1
ATOM 681 O O . THR A 1 84 ? 10.836 13.25 -3.537 1 85.19 84 THR A O 1
ATOM 684 N N . GLU A 1 85 ? 10.906 11.617 -5.031 1 80.38 85 GLU A N 1
ATOM 685 C CA . GLU A 1 85 ? 11.477 12.43 -6.102 1 80.38 85 GLU A CA 1
ATOM 686 C C . GLU A 1 85 ? 10.453 13.406 -6.66 1 80.38 85 GLU A C 1
ATOM 688 O O . GLU A 1 85 ? 10.812 14.445 -7.215 1 80.38 85 GLU A O 1
ATOM 693 N N . ALA A 1 86 ? 9.203 13.117 -6.531 1 81.25 86 ALA A N 1
ATOM 694 C CA . ALA A 1 86 ? 8.156 13.938 -7.129 1 81.25 86 ALA A CA 1
ATOM 695 C C . ALA A 1 86 ? 7.746 15.07 -6.195 1 81.25 86 ALA A C 1
ATOM 697 O O . ALA A 1 86 ? 7.902 14.969 -4.977 1 81.25 86 ALA A O 1
ATOM 698 N N . ARG A 1 87 ? 7.301 16.156 -6.871 1 91.44 87 ARG A N 1
ATOM 699 C CA . ARG A 1 87 ? 6.777 17.312 -6.141 1 91.44 87 ARG A CA 1
ATOM 700 C C . ARG A 1 87 ? 5.281 17.469 -6.383 1 91.44 87 ARG A C 1
ATOM 702 O O . ARG A 1 87 ? 4.789 17.219 -7.484 1 91.44 87 ARG A O 1
ATOM 709 N N . GLN A 1 88 ? 4.586 17.906 -5.309 1 91.38 88 GLN A N 1
ATOM 710 C CA . GLN A 1 88 ? 3.152 18.156 -5.348 1 91.38 88 GLN A CA 1
ATOM 711 C C . GLN A 1 88 ? 2.854 19.641 -5.082 1 91.38 88 GLN A C 1
ATOM 713 O O . GLN A 1 88 ? 3.301 20.188 -4.078 1 91.38 88 GLN A O 1
ATOM 718 N N . GLN A 1 89 ? 2.178 20.234 -6.082 1 94.62 89 GLN A N 1
ATOM 719 C CA . GLN A 1 89 ? 1.741 21.609 -5.859 1 94.62 89 GLN A CA 1
ATOM 720 C C . GLN A 1 89 ? 0.412 21.656 -5.109 1 94.62 89 GLN A C 1
ATOM 722 O O . GLN A 1 89 ? -0.563 21.031 -5.531 1 94.62 89 GLN A O 1
ATOM 727 N N . PHE A 1 90 ? 0.382 22.438 -4.016 1 95.69 90 PHE A N 1
ATOM 728 C CA . PHE A 1 90 ? -0.834 22.625 -3.23 1 95.69 90 PHE A CA 1
ATOM 729 C C . PHE A 1 90 ? -0.732 23.859 -2.346 1 95.69 90 PHE A C 1
ATOM 731 O O . PHE A 1 90 ? 0.29 24.078 -1.692 1 95.69 90 PHE A O 1
ATOM 738 N N . ASN A 1 91 ? -1.785 24.625 -2.408 1 96.75 91 ASN A N 1
ATOM 739 C CA . ASN A 1 91 ? -1.871 25.828 -1.577 1 96.75 91 ASN A CA 1
ATOM 740 C C . ASN A 1 91 ? -0.661 26.734 -1.775 1 96.75 91 ASN A C 1
ATOM 742 O O . ASN A 1 91 ? -0.106 27.25 -0.808 1 96.75 91 ASN A O 1
ATOM 746 N N . GLY A 1 92 ? -0.227 26.797 -2.967 1 96.25 92 GLY A N 1
ATOM 747 C CA . GLY A 1 92 ? 0.835 27.719 -3.336 1 96.25 92 GLY A CA 1
ATOM 748 C C . GLY A 1 92 ? 2.215 27.234 -2.943 1 96.25 92 GLY A C 1
ATOM 749 O O . GLY A 1 92 ? 3.193 27.984 -3.033 1 96.25 92 GLY A O 1
ATOM 750 N N . ARG A 1 93 ? 2.305 26.078 -2.453 1 97.25 93 ARG A N 1
ATOM 751 C CA . ARG A 1 93 ? 3.57 25.5 -2.016 1 97.25 93 ARG A CA 1
ATOM 752 C C . ARG A 1 93 ? 3.906 24.25 -2.818 1 97.25 93 ARG A C 1
ATOM 754 O O . ARG A 1 93 ? 3.018 23.625 -3.402 1 97.25 93 ARG A O 1
ATOM 761 N N . SER A 1 94 ? 5.172 23.953 -2.928 1 97.44 94 SER A N 1
ATOM 762 C CA . SER A 1 94 ? 5.672 22.75 -3.57 1 97.44 94 SER A CA 1
ATOM 763 C C . SER A 1 94 ? 6.133 21.719 -2.537 1 97.44 94 SER A C 1
ATOM 765 O O . SER A 1 94 ? 7.086 21.969 -1.797 1 97.44 94 SER A O 1
ATOM 767 N N . TRP A 1 95 ? 5.461 20.609 -2.51 1 97 95 TRP A N 1
ATOM 768 C CA . TRP A 1 95 ? 5.629 19.625 -1.446 1 97 95 TRP A CA 1
ATOM 769 C C . TRP A 1 95 ? 6.391 18.391 -1.952 1 97 95 TRP A C 1
ATOM 771 O O . TRP A 1 95 ? 6.18 17.953 -3.084 1 97 95 TRP A O 1
ATOM 781 N N . GLN A 1 96 ? 7.266 17.828 -1.107 1 94.75 96 GLN A N 1
ATOM 782 C CA . GLN A 1 96 ? 7.93 16.562 -1.38 1 94.75 96 GLN A CA 1
ATOM 783 C C . GLN A 1 96 ? 6.957 15.391 -1.253 1 94.75 96 GLN A C 1
ATOM 785 O O . GLN A 1 96 ? 6.418 15.141 -0.172 1 94.75 96 GLN A O 1
ATOM 790 N N . ARG A 1 97 ? 6.762 14.68 -2.355 1 90.31 97 ARG A N 1
ATOM 791 C CA . ARG A 1 97 ? 5.789 13.586 -2.357 1 90.31 97 ARG A CA 1
ATOM 792 C C . ARG A 1 97 ? 6.402 12.305 -1.808 1 90.31 97 ARG A C 1
ATOM 794 O O . ARG A 1 97 ? 7.492 11.906 -2.221 1 90.31 97 ARG A O 1
ATOM 801 N N . TRP A 1 98 ? 5.797 11.734 -0.747 1 86.5 98 TRP A N 1
ATOM 802 C CA . TRP A 1 98 ? 6.156 10.43 -0.203 1 86.5 98 TRP A CA 1
ATOM 803 C C . TRP A 1 98 ? 5.164 9.359 -0.645 1 86.5 98 TRP A C 1
ATOM 805 O O . TRP A 1 98 ? 4.004 9.367 -0.218 1 86.5 98 TRP A O 1
ATOM 815 N N . SER A 1 99 ? 5.566 8.461 -1.552 1 68.38 99 SER A N 1
ATOM 816 C CA . SER A 1 99 ? 4.727 7.367 -2.037 1 68.38 99 SER A CA 1
ATOM 817 C C . SER A 1 99 ? 5.152 6.035 -1.431 1 68.38 99 SER A C 1
ATOM 819 O O . SER A 1 99 ? 6.277 5.578 -1.646 1 68.38 99 SER A O 1
ATOM 821 N N . ARG A 1 100 ? 4.68 5.465 -0.305 1 55.34 100 ARG A N 1
ATOM 822 C CA . ARG A 1 100 ? 5.211 4.27 0.343 1 55.34 100 ARG A CA 1
ATOM 823 C C . ARG A 1 100 ? 4.473 3.018 -0.12 1 55.34 100 ARG A C 1
ATOM 825 O O . ARG A 1 100 ? 4.953 1.899 0.077 1 55.34 100 ARG A O 1
ATOM 832 N N . HIS A 1 101 ? 3.256 2.885 -0.354 1 51.66 101 HIS A N 1
ATOM 833 C CA . HIS A 1 101 ? 2.777 1.589 -0.819 1 51.66 101 HIS A CA 1
ATOM 834 C C . HIS A 1 101 ? 3.777 0.94 -1.771 1 51.66 101 HIS A C 1
ATOM 836 O O . HIS A 1 101 ? 3.908 -0.286 -1.799 1 51.66 101 HIS A O 1
ATOM 842 N N . GLU A 1 102 ? 4.461 1.677 -2.416 1 47.84 102 GLU A N 1
ATOM 843 C CA . GLU A 1 102 ? 5.512 1.259 -3.342 1 47.84 102 GLU A CA 1
ATOM 844 C C . GLU A 1 102 ? 6.789 0.888 -2.598 1 47.84 102 GLU A C 1
ATOM 846 O O . GLU A 1 102 ? 7.555 0.033 -3.051 1 47.84 102 GLU A O 1
ATOM 851 N N . ARG A 1 103 ? 6.984 1.487 -1.41 1 49.22 103 ARG A N 1
ATOM 852 C CA . ARG A 1 103 ? 8.32 1.593 -0.834 1 49.22 103 ARG A CA 1
ATOM 853 C C . ARG A 1 103 ? 8.734 0.282 -0.176 1 49.22 103 ARG A C 1
ATOM 855 O O . ARG A 1 103 ? 9.922 0.052 0.062 1 49.22 103 ARG A O 1
ATOM 862 N N . GLU A 1 104 ? 7.734 -0.591 0.013 1 58.84 104 GLU A N 1
ATOM 863 C CA . GLU A 1 104 ? 8.258 -1.817 0.606 1 58.84 104 GLU A CA 1
ATOM 864 C C . GLU A 1 104 ? 8.953 -2.684 -0.441 1 58.84 104 GLU A C 1
ATOM 866 O O . GLU A 1 104 ? 9.633 -3.654 -0.1 1 58.84 104 GLU A O 1
ATOM 871 N N . TRP A 1 105 ? 8.938 -2.18 -1.533 1 66.31 105 TRP A N 1
ATOM 872 C CA . TRP A 1 105 ? 9.578 -2.918 -2.615 1 66.31 105 TRP A CA 1
ATOM 873 C C . TRP A 1 105 ? 10.914 -2.279 -2.992 1 66.31 105 TRP A C 1
ATOM 875 O O . TRP A 1 105 ? 10.945 -1.152 -3.49 1 66.31 105 TRP A O 1
ATOM 885 N N . ARG A 1 106 ? 12.039 -2.879 -2.613 1 68.25 106 ARG A N 1
ATOM 886 C CA . ARG A 1 106 ? 13.383 -2.4 -2.932 1 68.25 106 ARG A CA 1
ATOM 887 C C . ARG A 1 106 ? 13.82 -2.879 -4.312 1 68.25 106 ARG A C 1
ATOM 889 O O . ARG A 1 106 ? 13.977 -4.082 -4.535 1 68.25 106 ARG A O 1
ATOM 896 N N . ARG A 1 107 ? 14.086 -1.829 -5.117 1 72.06 107 ARG A N 1
ATOM 897 C CA . ARG A 1 107 ? 14.516 -2.158 -6.473 1 72.06 107 ARG A CA 1
ATOM 898 C C . ARG A 1 107 ? 15.828 -2.939 -6.457 1 72.06 107 ARG A C 1
ATOM 900 O O . ARG A 1 107 ? 16.781 -2.559 -5.77 1 72.06 107 ARG A O 1
ATOM 907 N N . GLY A 1 108 ? 15.805 -4.027 -7.109 1 76.38 108 GLY A N 1
ATOM 908 C CA . GLY A 1 108 ? 17.016 -4.82 -7.211 1 76.38 108 GLY A CA 1
ATOM 909 C C . GLY A 1 108 ? 17.172 -5.812 -6.074 1 76.38 108 GLY A C 1
ATOM 910 O O . GLY A 1 108 ? 18.016 -6.715 -6.145 1 76.38 108 GLY A O 1
ATOM 911 N N . VAL A 1 109 ? 16.484 -5.617 -5.105 1 82.5 109 VAL A N 1
ATOM 912 C CA . VAL A 1 109 ? 16.594 -6.488 -3.939 1 82.5 109 VAL A CA 1
ATOM 913 C C . VAL A 1 109 ? 15.344 -7.359 -3.818 1 82.5 109 VAL A C 1
ATOM 915 O O . VAL A 1 109 ? 15.445 -8.57 -3.602 1 82.5 109 VAL A O 1
ATOM 918 N N . ASP A 1 110 ? 14.25 -6.75 -3.996 1 86.31 110 ASP A N 1
ATOM 919 C CA . ASP A 1 110 ? 12.992 -7.469 -3.834 1 86.31 110 ASP A CA 1
ATOM 920 C C . ASP A 1 110 ? 12.539 -8.086 -5.156 1 86.31 110 ASP A C 1
ATOM 922 O O . ASP A 1 110 ? 13.008 -7.691 -6.227 1 86.31 110 ASP A O 1
ATOM 926 N N . GLY A 1 111 ? 11.797 -9.102 -5.039 1 90.44 111 GLY A N 1
ATOM 927 C CA . GLY A 1 111 ? 11.25 -9.844 -6.164 1 90.44 111 GLY A CA 1
ATOM 928 C C . GLY A 1 111 ? 9.969 -10.57 -5.832 1 90.44 111 GLY A C 1
ATOM 929 O O . GLY A 1 111 ? 9.234 -10.172 -4.926 1 90.44 111 GLY A O 1
ATOM 930 N N . ILE A 1 112 ? 9.719 -11.562 -6.559 1 94.31 112 ILE A N 1
ATOM 931 C CA . ILE A 1 112 ? 8.461 -12.297 -6.457 1 94.31 112 ILE A CA 1
ATOM 932 C C . ILE A 1 112 ? 8.289 -12.82 -5.035 1 94.31 112 ILE A C 1
ATOM 934 O O . ILE A 1 112 ? 7.164 -12.945 -4.543 1 94.31 112 ILE A O 1
ATOM 938 N N . TRP A 1 113 ? 9.414 -13.062 -4.305 1 93.38 113 TRP A N 1
ATOM 939 C CA . TRP A 1 113 ? 9.32 -13.547 -2.932 1 93.38 113 TRP A CA 1
ATOM 940 C C . TRP A 1 113 ? 8.703 -12.492 -2.02 1 93.38 113 TRP A C 1
ATOM 942 O O . TRP A 1 113 ? 7.965 -12.82 -1.091 1 93.38 113 TRP A O 1
ATOM 952 N N . THR A 1 114 ? 8.977 -11.32 -2.293 1 89.12 114 THR A N 1
ATOM 953 C CA . THR A 1 114 ? 8.383 -10.234 -1.515 1 89.12 114 THR A CA 1
ATOM 954 C C . THR A 1 114 ? 6.879 -10.164 -1.744 1 89.12 114 THR A C 1
ATOM 956 O O . THR A 1 114 ? 6.105 -10.039 -0.792 1 89.12 114 THR A O 1
ATOM 959 N N . MET A 1 115 ? 6.512 -10.227 -2.982 1 89.19 115 MET A N 1
ATOM 960 C CA . MET A 1 115 ? 5.094 -10.203 -3.322 1 89.19 115 MET A CA 1
ATOM 961 C C . MET A 1 115 ? 4.363 -11.383 -2.691 1 89.19 115 MET A C 1
ATOM 963 O O . MET A 1 115 ? 3.266 -11.227 -2.156 1 89.19 115 MET A O 1
ATOM 967 N N . LEU A 1 116 ? 4.961 -12.562 -2.729 1 93.06 116 LEU A N 1
ATOM 968 C CA . LEU A 1 116 ? 4.336 -13.75 -2.158 1 93.06 116 LEU A CA 1
ATOM 969 C C . LEU A 1 116 ? 4.168 -13.609 -0.65 1 93.06 116 LEU A C 1
ATOM 971 O O . LEU A 1 116 ? 3.16 -14.047 -0.089 1 93.06 116 LEU A O 1
ATOM 975 N N . LYS A 1 117 ? 5.109 -12.992 -0.056 1 88.75 117 LYS A N 1
ATOM 976 C CA . LYS A 1 117 ? 4.988 -12.719 1.374 1 88.75 117 LYS A CA 1
ATOM 977 C C . LYS A 1 117 ? 3.836 -11.758 1.655 1 88.75 117 LYS A C 1
ATOM 979 O O . LYS A 1 117 ? 3.104 -11.93 2.635 1 88.75 117 LYS A O 1
ATOM 984 N N . ARG A 1 118 ? 3.666 -10.852 0.819 1 84.31 118 ARG A N 1
ATOM 985 C CA . ARG A 1 118 ? 2.551 -9.914 0.933 1 84.31 118 ARG A CA 1
ATOM 986 C C . ARG A 1 118 ? 1.216 -10.633 0.767 1 84.31 118 ARG A C 1
ATOM 988 O O . ARG A 1 118 ? 0.26 -10.359 1.493 1 84.31 118 ARG A O 1
ATOM 995 N N . VAL A 1 119 ? 1.151 -11.516 -0.177 1 90.62 119 VAL A N 1
ATOM 996 C CA . VAL A 1 119 ? -0.049 -12.305 -0.408 1 90.62 119 VAL A CA 1
ATOM 997 C C . VAL A 1 119 ? -0.384 -13.117 0.844 1 90.62 119 VAL A C 1
ATOM 999 O O . VAL A 1 119 ? -1.521 -13.086 1.321 1 90.62 119 VAL A O 1
ATOM 1002 N N . GLU A 1 120 ? 0.62 -13.766 1.341 1 89.56 120 GLU A N 1
ATOM 1003 C CA . GLU A 1 120 ? 0.421 -14.594 2.529 1 89.56 120 GLU A CA 1
ATOM 1004 C C . GLU A 1 120 ? -0.09 -13.758 3.701 1 89.56 120 GLU A C 1
ATOM 1006 O O . GLU A 1 120 ? -1.016 -14.172 4.402 1 89.56 120 GLU A O 1
ATOM 1011 N N . HIS A 1 121 ? 0.492 -12.719 3.85 1 83.56 121 HIS A N 1
ATOM 1012 C CA . HIS A 1 121 ? 0.083 -11.844 4.938 1 83.56 121 HIS A CA 1
ATOM 1013 C C . HIS A 1 121 ? -1.354 -11.367 4.754 1 83.56 121 HIS A C 1
ATOM 1015 O O . HIS A 1 121 ? -2.148 -11.391 5.695 1 83.56 121 HIS A O 1
ATOM 1021 N N . ALA A 1 122 ? -1.681 -10.922 3.582 1 82.94 122 ALA A N 1
ATOM 1022 C CA . ALA A 1 122 ? -3.027 -10.445 3.275 1 82.94 122 ALA A CA 1
ATOM 1023 C C . ALA A 1 122 ? -4.07 -11.523 3.574 1 82.94 122 ALA A C 1
ATOM 1025 O O . ALA A 1 122 ? -5.121 -11.234 4.148 1 82.94 122 ALA A O 1
ATOM 1026 N N . LEU A 1 123 ? -3.752 -12.734 3.215 1 88.25 123 LEU A N 1
ATOM 1027 C CA . LEU A 1 123 ? -4.676 -13.844 3.414 1 88.25 123 LEU A CA 1
ATOM 1028 C C . LEU A 1 123 ? -4.836 -14.156 4.898 1 88.25 123 LEU A C 1
ATOM 1030 O O . LEU A 1 123 ? -5.91 -14.578 5.336 1 88.25 123 LEU A O 1
ATOM 1034 N N . GLU A 1 124 ? -3.773 -13.883 5.582 1 85 124 GLU A N 1
ATOM 1035 C CA . GLU A 1 124 ? -3.791 -14.156 7.016 1 85 124 GLU A CA 1
ATOM 1036 C C . GLU A 1 124 ? -4.629 -13.117 7.762 1 85 124 GLU A C 1
ATOM 1038 O O . GLU A 1 124 ? -5.352 -13.461 8.703 1 85 124 GLU A O 1
ATOM 1043 N N . VAL A 1 125 ? -4.629 -11.961 7.301 1 76.56 125 VAL A N 1
ATOM 1044 C CA . VAL A 1 125 ? -5.199 -10.898 8.117 1 76.56 125 VAL A CA 1
ATOM 1045 C C . VAL A 1 125 ? -6.578 -10.523 7.586 1 76.56 125 VAL A C 1
ATOM 1047 O O . VAL A 1 125 ? -7.289 -9.719 8.195 1 76.56 125 VAL A O 1
ATOM 1050 N N . ALA A 1 126 ? -6.941 -11.094 6.496 1 79.12 126 ALA A N 1
ATOM 1051 C CA . ALA A 1 126 ? -8.203 -10.742 5.855 1 79.12 126 ALA A CA 1
ATOM 1052 C C . ALA A 1 126 ? -9.383 -11 6.785 1 79.12 126 ALA A C 1
ATOM 1054 O O . ALA A 1 126 ? -9.375 -11.969 7.547 1 79.12 126 ALA A O 1
ATOM 1055 N N . ALA A 1 127 ? -10.422 -10.008 6.762 1 76.25 127 ALA A N 1
ATOM 1056 C CA . ALA A 1 127 ? -11.633 -10.109 7.562 1 76.25 127 ALA A CA 1
ATOM 1057 C C . ALA A 1 127 ? -12.875 -9.797 6.73 1 76.25 127 ALA A C 1
ATOM 1059 O O . ALA A 1 127 ? -12.773 -9.156 5.68 1 76.25 127 ALA A O 1
ATOM 1060 N N . MET B 1 1 ? 9.945 -22.141 -23.438 1 53.94 1 MET B N 1
ATOM 1061 C CA . MET B 1 1 ? 9.219 -20.891 -23.609 1 53.94 1 MET B CA 1
ATOM 1062 C C . MET B 1 1 ? 9.953 -19.734 -22.922 1 53.94 1 MET B C 1
ATOM 1064 O O . MET B 1 1 ? 10.75 -19.969 -22 1 53.94 1 MET B O 1
ATOM 1068 N N . MET B 1 2 ? 10.039 -18.531 -23.594 1 76.12 2 MET B N 1
ATOM 1069 C CA . MET B 1 2 ? 10.852 -17.391 -23.156 1 76.12 2 MET B CA 1
ATOM 1070 C C . MET B 1 2 ? 10.359 -16.859 -21.812 1 76.12 2 MET B C 1
ATOM 1072 O O . MET B 1 2 ? 9.156 -16.688 -21.609 1 76.12 2 MET B O 1
ATOM 1076 N N . THR B 1 3 ? 11.062 -17.047 -20.797 1 90.38 3 THR B N 1
ATOM 1077 C CA . THR B 1 3 ? 10.75 -16.609 -19.438 1 90.38 3 THR B CA 1
ATOM 1078 C C . THR B 1 3 ? 10.797 -15.078 -19.344 1 90.38 3 THR B C 1
ATOM 1080 O O . THR B 1 3 ? 11.633 -14.438 -19.969 1 90.38 3 THR B O 1
ATOM 1083 N N . PHE B 1 4 ? 9.812 -14.484 -18.781 1 94.5 4 PHE B N 1
ATOM 1084 C CA . PHE B 1 4 ? 9.859 -13.047 -18.547 1 94.5 4 PHE B CA 1
ATOM 1085 C C . PHE B 1 4 ? 10.203 -12.742 -17.094 1 94.5 4 PHE B C 1
ATOM 1087 O O . PHE B 1 4 ? 10.305 -11.578 -16.703 1 94.5 4 PHE B O 1
ATOM 1094 N N . LEU B 1 5 ? 10.414 -13.734 -16.359 1 94.69 5 LEU B N 1
ATOM 1095 C CA . LEU B 1 5 ? 10.773 -13.555 -14.953 1 94.69 5 LEU B CA 1
ATOM 1096 C C . LEU B 1 5 ? 12.281 -13.43 -14.797 1 94.69 5 LEU B C 1
ATOM 1098 O O . LEU B 1 5 ? 13.047 -14.156 -15.438 1 94.69 5 LEU B O 1
ATOM 1102 N N . PRO B 1 6 ? 12.688 -12.508 -13.961 1 94.44 6 PRO B N 1
ATOM 1103 C CA . PRO B 1 6 ? 14.125 -12.461 -13.656 1 94.44 6 PRO B CA 1
ATOM 1104 C C . PRO B 1 6 ? 14.648 -13.781 -13.094 1 94.44 6 PRO B C 1
ATOM 1106 O O . PRO B 1 6 ? 13.898 -14.539 -12.484 1 94.44 6 PRO B O 1
ATOM 1109 N N . GLU B 1 7 ? 15.906 -13.961 -13.289 1 95 7 GLU B N 1
ATOM 1110 C CA . GLU B 1 7 ? 16.547 -15.195 -12.852 1 95 7 GLU B CA 1
ATOM 1111 C C . GLU B 1 7 ? 16.406 -15.383 -11.344 1 95 7 GLU B C 1
ATOM 1113 O O . GLU B 1 7 ? 16.188 -16.5 -10.867 1 95 7 GLU B O 1
ATOM 1118 N N . SER B 1 8 ? 16.594 -14.367 -10.656 1 95 8 SER B N 1
ATOM 1119 C CA . SER B 1 8 ? 16.5 -14.445 -9.203 1 95 8 SER B CA 1
ATOM 1120 C C . SER B 1 8 ? 15.125 -14.938 -8.766 1 95 8 SER B C 1
ATOM 1122 O O . SER B 1 8 ? 15.008 -15.734 -7.828 1 95 8 SER B O 1
ATOM 1124 N N . ASP B 1 9 ? 14.133 -14.445 -9.398 1 96.81 9 ASP B N 1
ATOM 1125 C CA . ASP B 1 9 ? 12.781 -14.891 -9.109 1 96.81 9 ASP B CA 1
ATOM 1126 C C . ASP B 1 9 ? 12.625 -16.391 -9.406 1 96.81 9 ASP B C 1
ATOM 1128 O O . ASP B 1 9 ? 12.07 -17.125 -8.594 1 96.81 9 ASP B O 1
ATOM 1132 N N . ARG B 1 10 ? 13.094 -16.812 -10.523 1 96.38 10 ARG B N 1
ATOM 1133 C CA . ARG B 1 10 ? 12.984 -18.203 -10.938 1 96.38 10 ARG B CA 1
ATOM 1134 C C . ARG B 1 10 ? 13.711 -19.125 -9.961 1 96.38 10 ARG B C 1
ATOM 1136 O O . ARG B 1 10 ? 13.211 -20.203 -9.625 1 96.38 10 ARG B O 1
ATOM 1143 N N . GLN B 1 11 ? 14.789 -18.688 -9.594 1 96.12 11 GLN B N 1
ATOM 1144 C CA . GLN B 1 11 ? 15.57 -19.484 -8.641 1 96.12 11 GLN B CA 1
ATOM 1145 C C . GLN B 1 11 ? 14.836 -19.609 -7.312 1 96.12 11 GLN B C 1
ATOM 1147 O O . GLN B 1 11 ? 14.805 -20.703 -6.723 1 96.12 11 GLN B O 1
ATOM 1152 N N . TYR B 1 12 ? 14.32 -18.578 -6.859 1 96.88 12 TYR B N 1
ATOM 1153 C CA . TYR B 1 12 ? 13.547 -18.609 -5.621 1 96.88 12 TYR B CA 1
ATOM 1154 C C . TYR B 1 12 ? 12.391 -19.594 -5.723 1 96.88 12 TYR B C 1
ATOM 1156 O O . TYR B 1 12 ? 12.195 -20.422 -4.836 1 96.88 12 TYR B O 1
ATOM 1164 N N . LEU B 1 13 ? 11.625 -19.469 -6.789 1 96.94 13 LEU B N 1
ATOM 1165 C CA . LEU B 1 13 ? 10.445 -20.297 -6.98 1 96.94 13 LEU B CA 1
ATOM 1166 C C . LEU B 1 13 ? 10.82 -21.766 -7.082 1 96.94 13 LEU B C 1
ATOM 1168 O O . LEU B 1 13 ? 10.117 -22.641 -6.551 1 96.94 13 LEU B O 1
ATOM 1172 N N . ALA B 1 14 ? 11.898 -21.984 -7.703 1 95.81 14 ALA B N 1
ATOM 1173 C CA . ALA B 1 14 ? 12.391 -23.359 -7.82 1 95.81 14 ALA B CA 1
ATOM 1174 C C . ALA B 1 14 ? 12.805 -23.906 -6.461 1 95.81 14 ALA B C 1
ATOM 1176 O O . ALA B 1 14 ? 12.461 -25.047 -6.113 1 95.81 14 ALA B O 1
ATOM 1177 N N . ASN B 1 15 ? 13.477 -23.188 -5.734 1 96.75 15 ASN B N 1
ATOM 1178 C CA . ASN B 1 15 ? 13.992 -23.609 -4.434 1 96.75 15 ASN B CA 1
ATOM 1179 C C . ASN B 1 15 ? 12.859 -23.906 -3.459 1 96.75 15 ASN B C 1
ATOM 1181 O O . ASN B 1 15 ? 12.977 -24.812 -2.623 1 96.75 15 ASN B O 1
ATOM 1185 N N . LYS B 1 16 ? 11.836 -23.156 -3.551 1 95.69 16 LYS B N 1
ATOM 1186 C CA . LYS B 1 16 ? 10.703 -23.312 -2.646 1 95.69 16 LYS B CA 1
ATOM 1187 C C . LYS B 1 16 ? 9.695 -24.312 -3.205 1 95.69 16 LYS B C 1
ATOM 1189 O O . LYS B 1 16 ? 8.672 -24.594 -2.572 1 95.69 16 LYS B O 1
ATOM 1194 N N . ASP B 1 17 ? 9.961 -24.797 -4.344 1 95.25 17 ASP B N 1
ATOM 1195 C CA . ASP B 1 17 ? 9.164 -25.828 -4.996 1 95.25 17 ASP B CA 1
ATOM 1196 C C . ASP B 1 17 ? 7.754 -25.328 -5.301 1 95.25 17 ASP B C 1
ATOM 1198 O O . ASP B 1 17 ? 6.773 -26.047 -5.094 1 95.25 17 ASP B O 1
ATOM 1202 N N . TYR B 1 18 ? 7.703 -24.094 -5.738 1 95.31 18 TYR B N 1
ATOM 1203 C CA . TYR B 1 18 ? 6.426 -23.594 -6.238 1 95.31 18 TYR B CA 1
ATOM 1204 C C . TYR B 1 18 ? 6.125 -24.156 -7.621 1 95.31 18 TYR B C 1
ATOM 1206 O O . TYR B 1 18 ? 7.027 -24.281 -8.453 1 95.31 18 TYR B O 1
ATOM 1214 N N . THR B 1 19 ? 4.926 -24.547 -7.773 1 96 19 THR B N 1
ATOM 1215 C CA . THR B 1 19 ? 4.453 -24.859 -9.117 1 96 19 THR B CA 1
ATOM 1216 C C . THR B 1 19 ? 3.771 -23.656 -9.75 1 96 19 THR B C 1
ATOM 1218 O O . THR B 1 19 ? 2.754 -23.172 -9.242 1 96 19 THR B O 1
ATOM 1221 N N . TYR B 1 20 ? 4.406 -23.156 -10.82 1 97.5 20 TYR B N 1
ATOM 1222 C CA . TYR B 1 20 ? 3.836 -21.953 -11.414 1 97.5 20 TYR B CA 1
ATOM 1223 C C . TYR B 1 20 ? 3.988 -21.969 -12.93 1 97.5 20 TYR B C 1
ATOM 1225 O O . TYR B 1 20 ? 4.754 -22.766 -13.477 1 97.5 20 TYR B O 1
ATOM 1233 N N . GLU B 1 21 ? 3.168 -21.125 -13.578 1 97.06 21 GLU B N 1
ATOM 1234 C CA . GLU B 1 21 ? 3.225 -20.891 -15.016 1 97.06 21 GLU B CA 1
ATOM 1235 C C . GLU B 1 21 ? 3.361 -19.406 -15.336 1 97.06 21 GLU B C 1
ATOM 1237 O O . GLU B 1 21 ? 2.723 -18.562 -14.695 1 97.06 21 GLU B O 1
ATOM 1242 N N . GLU B 1 22 ? 4.262 -19.125 -16.25 1 97.38 22 GLU B N 1
ATOM 1243 C CA . GLU B 1 22 ? 4.34 -17.781 -16.844 1 97.38 22 GLU B CA 1
ATOM 1244 C C . GLU B 1 22 ? 3.4 -17.641 -18.031 1 97.38 22 GLU B C 1
ATOM 1246 O O . GLU B 1 22 ? 3.508 -18.406 -19 1 97.38 22 GLU B O 1
ATOM 1251 N N . ILE B 1 23 ? 2.5 -16.688 -17.891 1 96.62 23 ILE B N 1
ATOM 1252 C CA . ILE B 1 23 ? 1.501 -16.562 -18.938 1 96.62 23 ILE B CA 1
ATOM 1253 C C . ILE B 1 23 ? 1.551 -15.148 -19.531 1 96.62 23 ILE B C 1
ATOM 1255 O O . ILE B 1 23 ? 1.636 -14.164 -18.781 1 96.62 23 ILE B O 1
ATOM 1259 N N . THR B 1 24 ? 1.571 -15.047 -20.828 1 95.25 24 THR B N 1
ATOM 1260 C CA . THR B 1 24 ? 1.451 -13.773 -21.531 1 95.25 24 THR B CA 1
ATOM 1261 C C . THR B 1 24 ? 0.126 -13.688 -22.281 1 95.25 24 THR B C 1
ATOM 1263 O O . THR B 1 24 ? -0.211 -14.586 -23.047 1 95.25 24 THR B O 1
ATOM 1266 N N . GLU B 1 25 ? -0.651 -12.758 -21.922 1 92.94 25 GLU B N 1
ATOM 1267 C CA . GLU B 1 25 ? -1.896 -12.445 -22.609 1 92.94 25 GLU B CA 1
ATOM 1268 C C . GLU B 1 25 ? -1.868 -11.031 -23.188 1 92.94 25 GLU B C 1
ATOM 1270 O O . GLU B 1 25 ? -2.094 -10.055 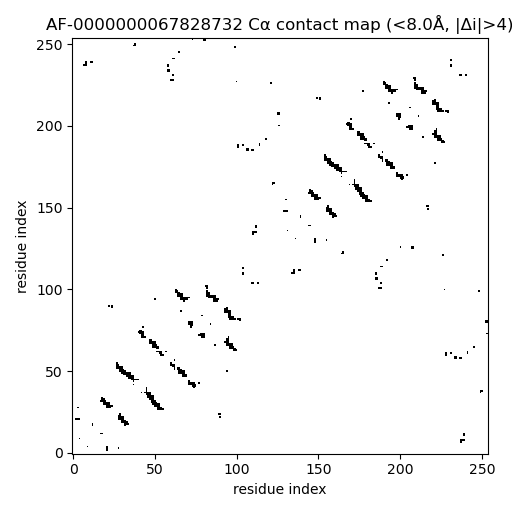-22.469 1 92.94 25 GLU B O 1
ATOM 1275 N N . GLY B 1 26 ? -1.619 -10.961 -24.516 1 91.5 26 GLY B N 1
ATOM 1276 C CA . GLY B 1 26 ? -1.368 -9.641 -25.078 1 91.5 26 GLY B CA 1
ATOM 1277 C C . GLY B 1 26 ? -0.143 -8.969 -24.484 1 91.5 26 GLY B C 1
ATOM 1278 O O . GLY B 1 26 ? 0.96 -9.516 -24.547 1 91.5 26 GLY B O 1
ATOM 1279 N N . SER B 1 27 ? -0.304 -7.836 -23.906 1 89.56 27 SER B N 1
ATOM 1280 C CA . SER B 1 27 ? 0.798 -7.113 -23.281 1 89.56 27 SER B CA 1
ATOM 1281 C C . SER B 1 27 ? 0.89 -7.426 -21.797 1 89.56 27 SER B C 1
ATOM 1283 O O . SER B 1 27 ? 1.823 -6.984 -21.125 1 89.56 27 SER B O 1
ATOM 1285 N N . ARG B 1 28 ? -0.001 -8.195 -21.328 1 90.62 28 ARG B N 1
ATOM 1286 C CA . ARG B 1 28 ? -0.041 -8.492 -19.891 1 90.62 28 ARG B CA 1
ATOM 1287 C C . ARG B 1 28 ? 0.728 -9.773 -19.578 1 90.62 28 ARG B C 1
ATOM 1289 O O . ARG B 1 28 ? 0.673 -10.742 -20.344 1 90.62 28 ARG B O 1
ATOM 1296 N N . LYS B 1 29 ? 1.489 -9.656 -18.531 1 94.94 29 LYS B N 1
ATOM 1297 C CA . LYS B 1 29 ? 2.248 -10.797 -18.016 1 94.94 29 LYS B CA 1
ATOM 1298 C C . LYS B 1 29 ? 1.759 -11.211 -16.641 1 94.94 29 LYS B C 1
ATOM 1300 O O . LYS B 1 29 ? 1.564 -10.367 -15.758 1 94.94 29 LYS B O 1
ATOM 1305 N N . GLY B 1 30 ? 1.485 -12.523 -16.484 1 97.19 30 GLY B N 1
ATOM 1306 C CA . GLY B 1 30 ? 1.003 -13.039 -15.211 1 97.19 30 GLY B CA 1
ATOM 1307 C C . GLY B 1 30 ? 1.688 -14.328 -14.789 1 97.19 30 GLY B C 1
ATOM 1308 O O . GLY B 1 30 ? 2.16 -15.086 -15.633 1 97.19 30 GLY B O 1
ATOM 1309 N N . LEU B 1 31 ? 1.787 -14.461 -13.492 1 98 31 LEU B N 1
ATOM 1310 C CA . LEU B 1 31 ? 2.182 -15.727 -12.875 1 98 31 LEU B CA 1
ATOM 1311 C C . LEU B 1 31 ? 0.981 -16.422 -12.234 1 98 31 LEU B C 1
ATOM 1313 O O . LEU B 1 31 ? 0.24 -15.797 -11.469 1 98 31 LEU B O 1
ATOM 1317 N N . ILE B 1 32 ? 0.792 -17.672 -12.625 1 98.31 32 ILE B N 1
ATOM 1318 C CA . ILE B 1 32 ? -0.246 -18.453 -11.969 1 98.31 32 ILE B CA 1
ATOM 1319 C C . ILE B 1 32 ? 0.395 -19.562 -11.133 1 98.31 32 ILE B C 1
ATOM 1321 O O . ILE B 1 32 ? 1.112 -20.406 -11.664 1 98.31 32 ILE B O 1
ATOM 1325 N N . PHE B 1 33 ? 0.181 -19.469 -9.836 1 98.19 33 PHE B N 1
ATOM 1326 C CA . PHE B 1 33 ? 0.605 -20.516 -8.914 1 98.19 33 PHE B CA 1
ATOM 1327 C C . PHE B 1 33 ? -0.531 -21.484 -8.648 1 98.19 33 PHE B C 1
ATOM 1329 O O . PHE B 1 33 ? -1.617 -21.094 -8.227 1 98.19 33 PHE B O 1
ATOM 1336 N N . SER B 1 34 ? -0.204 -22.734 -8.859 1 97.5 34 SER B N 1
ATOM 1337 C CA . SER B 1 34 ? -1.225 -23.75 -8.656 1 97.5 34 SER B CA 1
ATOM 1338 C C . SER B 1 34 ? -1.173 -24.312 -7.238 1 97.5 34 SER B C 1
ATOM 1340 O O . SER B 1 34 ? -0.096 -24.422 -6.648 1 97.5 34 SER B O 1
ATOM 1342 N N . LYS B 1 35 ? -2.43 -24.641 -6.73 1 96.88 35 LYS B N 1
ATOM 1343 C CA . LYS B 1 35 ? -2.561 -25.297 -5.434 1 96.88 35 LYS B CA 1
ATOM 1344 C C . LYS B 1 35 ? -1.875 -24.484 -4.336 1 96.88 35 LYS B C 1
ATOM 1346 O O . LYS B 1 35 ? -1.116 -25.031 -3.533 1 96.88 35 LYS B O 1
ATOM 1351 N N . PHE B 1 36 ? -2.053 -23.203 -4.379 1 97.31 36 PHE B N 1
ATOM 1352 C CA . PHE B 1 36 ? -1.531 -22.312 -3.346 1 97.31 36 PHE B CA 1
ATOM 1353 C C . PHE B 1 36 ? -2.295 -22.5 -2.039 1 97.31 36 PHE B C 1
ATOM 1355 O O . PHE B 1 36 ? -3.518 -22.344 -2.004 1 97.31 36 PHE B O 1
ATOM 1362 N N . PRO B 1 37 ? -1.596 -22.766 -0.998 1 96.62 37 PRO B N 1
ATOM 1363 C CA . PRO B 1 37 ? -2.283 -23.062 0.259 1 96.62 37 PRO B CA 1
ATOM 1364 C C . PRO B 1 37 ? -2.85 -21.828 0.939 1 96.62 37 PRO B C 1
ATOM 1366 O O . PRO B 1 37 ? -2.223 -20.766 0.913 1 96.62 37 PRO B O 1
ATOM 1369 N N . LEU B 1 38 ? -3.986 -22.047 1.557 1 96.94 38 LEU B N 1
ATOM 1370 C CA . LEU B 1 38 ? -4.621 -20.984 2.344 1 96.94 38 LEU B CA 1
ATOM 1371 C C . LEU B 1 38 ? -4.504 -21.281 3.836 1 96.94 38 LEU B C 1
ATOM 1373 O O . LEU B 1 38 ? -4.207 -22.406 4.23 1 96.94 38 LEU B O 1
ATOM 1377 N N . PRO B 1 39 ? -4.684 -20.219 4.633 1 93.81 39 PRO B N 1
ATOM 1378 C CA . PRO B 1 39 ? -4.664 -20.453 6.078 1 93.81 39 PRO B CA 1
ATOM 1379 C C . PRO B 1 39 ? -5.707 -21.484 6.52 1 93.81 39 PRO B C 1
ATOM 1381 O O . PRO B 1 39 ? -6.824 -21.5 5.996 1 93.81 39 PRO B O 1
ATOM 1384 N N . ASN B 1 40 ? -5.297 -22.203 7.434 1 91.19 40 ASN B N 1
ATOM 1385 C CA . ASN B 1 40 ? -6.137 -23.312 7.895 1 91.19 40 ASN B CA 1
ATOM 1386 C C . ASN B 1 40 ? -7.453 -22.797 8.477 1 91.19 40 ASN B C 1
ATOM 1388 O O . ASN B 1 40 ? -7.457 -21.906 9.328 1 91.19 40 ASN B O 1
ATOM 1392 N N . GLN B 1 41 ? -8.562 -23.328 7.969 1 91.88 41 GLN B N 1
ATOM 1393 C CA . GLN B 1 41 ? -9.914 -23.156 8.484 1 91.88 41 GLN B CA 1
ATOM 1394 C C . GLN B 1 41 ? -10.344 -21.688 8.43 1 91.88 41 GLN B C 1
ATOM 1396 O O . GLN B 1 41 ? -11.219 -21.266 9.195 1 91.88 41 GLN B O 1
ATOM 1401 N N . LYS B 1 42 ? -9.812 -20.984 7.664 1 93.19 42 LYS B N 1
ATOM 1402 C CA . LYS B 1 42 ? -10.172 -19.578 7.57 1 93.19 42 LYS B CA 1
ATOM 1403 C C . LYS B 1 42 ? -11.07 -19.312 6.363 1 93.19 42 LYS B C 1
ATOM 1405 O O . LYS B 1 42 ? -11.953 -18.453 6.414 1 93.19 42 LYS B O 1
ATOM 1410 N N . TYR B 1 43 ? -10.75 -20.078 5.395 1 96.88 43 TYR B N 1
ATOM 1411 C CA . TYR B 1 43 ? -11.508 -19.922 4.156 1 96.88 43 TYR B CA 1
ATOM 1412 C C . TYR B 1 43 ? -12.289 -21.188 3.84 1 96.88 43 TYR B C 1
ATOM 1414 O O . TYR B 1 43 ? -12.039 -22.25 4.426 1 96.88 43 TYR B O 1
ATOM 1422 N N . ASP B 1 44 ? -13.211 -21.125 2.928 1 97.56 44 ASP B N 1
ATOM 1423 C CA . ASP B 1 44 ? -14.102 -22.234 2.596 1 97.56 44 ASP B CA 1
ATOM 1424 C C . ASP B 1 44 ? -13.383 -23.266 1.733 1 97.56 44 ASP B C 1
ATOM 1426 O O . ASP B 1 44 ? -13.922 -24.344 1.482 1 97.56 44 ASP B O 1
ATOM 1430 N N . VAL B 1 45 ? -12.219 -22.984 1.236 1 97.31 45 VAL B N 1
ATOM 1431 C CA . VAL B 1 45 ? -11.352 -23.922 0.533 1 97.31 45 VAL B CA 1
ATOM 1432 C C . VAL B 1 45 ? -9.961 -23.906 1.169 1 97.31 45 VAL B C 1
ATOM 1434 O O . VAL B 1 45 ? -9.625 -23 1.925 1 97.31 45 VAL B O 1
ATOM 1437 N N . SER B 1 46 ? -9.227 -24.922 0.879 1 97.19 46 SER B N 1
ATOM 1438 C CA . SER B 1 46 ? -7.918 -25.062 1.519 1 97.19 46 SER B CA 1
ATOM 1439 C C . SER B 1 46 ? -6.801 -24.609 0.586 1 97.19 46 SER B C 1
ATOM 1441 O O . SER B 1 46 ? -5.688 -24.328 1.035 1 97.19 46 SER B O 1
ATOM 1443 N N . GLU B 1 47 ? -7.113 -24.672 -0.728 1 97.81 47 GLU B N 1
ATOM 1444 C CA . GLU B 1 47 ? -6.133 -24.266 -1.729 1 97.81 47 GLU B CA 1
ATOM 1445 C C . GLU B 1 47 ? -6.805 -23.531 -2.893 1 97.81 47 GLU B C 1
ATOM 1447 O O . GLU B 1 47 ? -7.99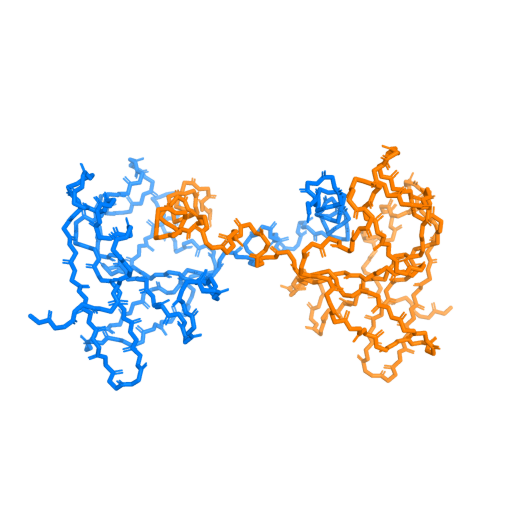2 -23.734 -3.148 1 97.81 47 GLU B O 1
ATOM 1452 N N . VAL B 1 48 ? -6.02 -22.734 -3.551 1 98.31 48 VAL B N 1
ATOM 1453 C CA . VAL B 1 48 ? -6.52 -21.984 -4.703 1 98.31 48 VAL B CA 1
ATOM 1454 C C . VAL B 1 48 ? -5.422 -21.875 -5.758 1 98.31 48 VAL B C 1
ATOM 1456 O O . VAL B 1 48 ? -4.273 -22.234 -5.512 1 98.31 48 VAL B O 1
ATOM 1459 N N . ASP B 1 49 ? -5.836 -21.438 -6.957 1 98.56 49 ASP B N 1
ATOM 1460 C CA . ASP B 1 49 ? -4.883 -20.844 -7.891 1 98.56 49 ASP B CA 1
ATOM 1461 C C . ASP B 1 49 ? -4.672 -19.359 -7.594 1 98.56 49 ASP B C 1
ATOM 1463 O O . ASP B 1 49 ? -5.633 -18.625 -7.395 1 98.56 49 ASP B O 1
ATOM 1467 N N . LEU B 1 50 ? -3.436 -19.016 -7.512 1 98.44 50 LEU B N 1
ATOM 1468 C CA . LEU B 1 50 ? -3.047 -17.625 -7.258 1 98.44 50 LEU B CA 1
ATOM 1469 C C . LEU B 1 50 ? -2.506 -16.984 -8.523 1 98.44 50 LEU B C 1
ATOM 1471 O O . LEU B 1 50 ? -1.612 -17.516 -9.18 1 98.44 50 LEU B O 1
ATOM 1475 N N . LEU B 1 51 ? -3.086 -15.867 -8.891 1 98.12 51 LEU B N 1
ATOM 1476 C CA . LEU B 1 51 ? -2.607 -15.062 -10.016 1 98.12 51 LEU B CA 1
ATOM 1477 C C . LEU B 1 51 ? -1.938 -13.789 -9.523 1 98.12 51 LEU B C 1
ATOM 1479 O O . LEU B 1 51 ? -2.498 -13.062 -8.695 1 98.12 51 LEU B O 1
ATOM 1483 N N . ILE B 1 52 ? -0.767 -13.547 -9.969 1 96.31 52 ILE B N 1
ATOM 1484 C CA . ILE B 1 52 ? -0.09 -12.266 -9.797 1 96.31 52 ILE B CA 1
ATOM 1485 C C . ILE B 1 52 ? 0.192 -11.641 -11.164 1 96.31 52 ILE B C 1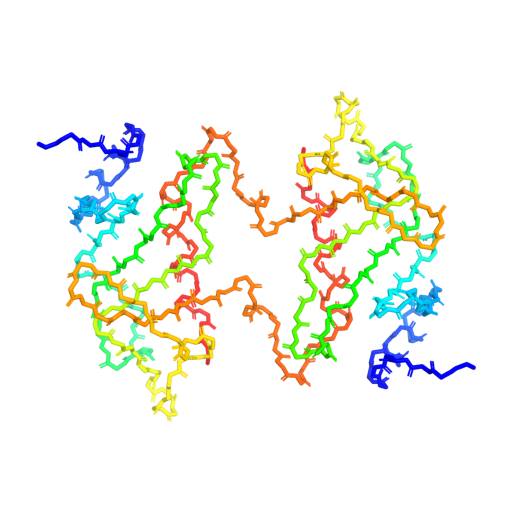
ATOM 1487 O O . ILE B 1 52 ? 0.965 -12.188 -11.953 1 96.31 52 ILE B O 1
ATOM 1491 N N . LEU B 1 53 ? -0.455 -10.539 -11.445 1 93.94 53 LEU B N 1
ATOM 1492 C CA . LEU B 1 53 ? -0.161 -9.789 -12.656 1 93.94 53 LEU B CA 1
ATOM 1493 C C . LEU B 1 53 ? 1.043 -8.875 -12.461 1 93.94 53 LEU B C 1
ATOM 1495 O O . LEU B 1 53 ? 1.094 -8.117 -11.484 1 93.94 53 LEU B O 1
ATOM 1499 N N . LEU B 1 54 ? 1.983 -9.062 -13.328 1 92.25 54 LEU B N 1
ATOM 1500 C CA . LEU B 1 54 ? 3.186 -8.234 -13.25 1 92.25 54 LEU B CA 1
ATOM 1501 C C . LEU B 1 54 ? 3.018 -6.949 -14.047 1 92.25 54 LEU B C 1
ATOM 1503 O O . LEU B 1 54 ? 2.656 -6.984 -15.219 1 92.25 54 LEU B O 1
ATOM 1507 N N . PRO B 1 55 ? 3.184 -5.816 -13.32 1 85.19 55 PRO B N 1
ATOM 1508 C CA . PRO B 1 55 ? 3.098 -4.559 -14.062 1 85.19 55 PRO B CA 1
ATOM 1509 C C . PRO B 1 55 ? 4.195 -4.418 -15.117 1 85.19 55 PRO B C 1
ATOM 1511 O O . PRO B 1 55 ? 5.223 -5.098 -15.039 1 85.19 55 PRO B O 1
ATOM 1514 N N . ASN B 1 56 ? 3.846 -3.52 -16.047 1 80.31 56 ASN B N 1
ATOM 1515 C CA . ASN B 1 56 ? 4.91 -3.18 -16.984 1 80.31 56 ASN B CA 1
ATOM 1516 C C . ASN B 1 56 ? 6.102 -2.539 -16.281 1 80.31 56 ASN B C 1
ATOM 1518 O O . ASN B 1 56 ? 5.934 -1.579 -15.523 1 80.31 56 ASN B O 1
ATOM 1522 N N . GLY B 1 57 ? 7.379 -3.055 -16.359 1 80.12 57 GLY B N 1
ATOM 1523 C CA . GLY B 1 57 ? 8.555 -2.529 -15.68 1 80.12 57 GLY B CA 1
ATOM 1524 C C . GLY B 1 57 ? 8.977 -3.369 -14.484 1 80.12 57 GLY B C 1
ATOM 1525 O O . GLY B 1 57 ? 9.922 -3.02 -13.781 1 80.12 57 GLY B O 1
ATOM 1526 N N . TYR B 1 58 ? 8.219 -4.359 -14.242 1 88.19 58 TYR B N 1
ATOM 1527 C CA . TYR B 1 58 ? 8.68 -5.285 -13.219 1 88.19 58 TYR B CA 1
ATOM 1528 C C . TYR B 1 58 ? 10.117 -5.723 -13.484 1 88.19 58 TYR B C 1
ATOM 1530 O O . TYR B 1 58 ? 10.484 -6.02 -14.625 1 88.19 58 TYR B O 1
ATOM 1538 N N . PRO B 1 59 ? 10.852 -5.773 -12.422 1 88.62 59 PRO B N 1
ATOM 1539 C CA . PRO B 1 59 ? 10.602 -5.707 -10.984 1 88.62 59 PRO B CA 1
ATOM 1540 C C . PRO B 1 59 ? 10.812 -4.305 -10.414 1 88.62 59 PRO B C 1
ATOM 1542 O O . PRO B 1 59 ? 10.805 -4.121 -9.195 1 88.62 59 PRO B O 1
ATOM 1545 N N . ASP B 1 60 ? 10.984 -3.322 -11.289 1 76.06 60 ASP B N 1
ATOM 1546 C CA . ASP B 1 60 ? 11.141 -1.951 -10.812 1 76.06 60 ASP B CA 1
ATOM 1547 C C . ASP B 1 60 ? 9.805 -1.38 -10.336 1 76.06 60 ASP B C 1
ATOM 1549 O O . ASP B 1 60 ? 9.773 -0.5 -9.469 1 76.06 60 ASP B O 1
ATOM 1553 N N . ILE B 1 61 ? 8.727 -1.825 -10.891 1 70.81 61 ILE B N 1
ATOM 1554 C CA . ILE B 1 61 ? 7.367 -1.483 -10.477 1 70.81 61 ILE B CA 1
ATOM 1555 C C . ILE B 1 61 ? 6.73 -2.672 -9.766 1 70.81 61 ILE B C 1
ATOM 1557 O O . ILE B 1 61 ? 6.805 -3.807 -10.242 1 70.81 61 ILE B O 1
ATOM 1561 N N . VAL B 1 62 ? 6.16 -2.521 -8.617 1 74.06 62 VAL B N 1
ATOM 1562 C CA . VAL B 1 62 ? 5.676 -3.576 -7.734 1 74.06 62 VAL B CA 1
ATOM 1563 C C . VAL B 1 62 ? 4.23 -3.918 -8.078 1 74.06 62 VAL B C 1
ATOM 1565 O O . VAL B 1 62 ? 3.432 -3.029 -8.383 1 74.06 62 VAL B O 1
ATOM 1568 N N . PRO B 1 63 ? 3.994 -5.207 -8.039 1 81.06 63 PRO B N 1
ATOM 1569 C CA . PRO B 1 63 ? 2.572 -5.547 -8.125 1 81.06 63 PRO B CA 1
ATOM 1570 C C . PRO B 1 63 ? 1.777 -5.074 -6.906 1 81.06 63 PRO B C 1
ATOM 1572 O O . PRO B 1 63 ? 2.279 -5.117 -5.781 1 81.06 63 PRO B O 1
ATOM 1575 N N . ASP B 1 64 ? 0.552 -4.621 -7.156 1 72.75 64 ASP B N 1
ATOM 1576 C CA . ASP B 1 64 ? -0.211 -4.051 -6.051 1 72.75 64 ASP B CA 1
ATOM 1577 C C . ASP B 1 64 ? -1.415 -4.926 -5.707 1 72.75 64 ASP B C 1
ATOM 1579 O O . ASP B 1 64 ? -2.035 -4.75 -4.652 1 72.75 64 ASP B O 1
ATOM 1583 N N . MET B 1 65 ? -1.799 -5.805 -6.555 1 82.94 65 MET B N 1
ATOM 1584 C CA . MET B 1 65 ? -2.953 -6.68 -6.367 1 82.94 65 MET B CA 1
ATOM 1585 C C . MET B 1 65 ? -2.59 -8.133 -6.66 1 82.94 65 MET B C 1
ATOM 1587 O O . MET B 1 65 ? -1.575 -8.406 -7.305 1 82.94 65 MET B O 1
ATOM 1591 N N . PHE B 1 66 ? -3.34 -9.031 -6.082 1 93.38 66 PHE B N 1
ATOM 1592 C CA . PHE B 1 66 ? -3.303 -10.438 -6.473 1 93.38 66 PHE B CA 1
ATOM 1593 C C . PHE B 1 66 ? -4.715 -11 -6.621 1 93.38 66 PHE B C 1
ATOM 1595 O O . PHE B 1 66 ? -5.695 -10.305 -6.328 1 93.38 66 PHE B O 1
ATOM 1602 N N . TYR B 1 67 ? -4.711 -12.203 -7.176 1 95.44 67 TYR B N 1
ATOM 1603 C CA . TYR B 1 67 ? -6.016 -12.734 -7.559 1 95.44 67 TYR B CA 1
ATOM 1604 C C . TYR B 1 67 ? -6.117 -14.219 -7.238 1 95.44 67 TYR B C 1
ATOM 1606 O O . TYR B 1 67 ? -5.137 -14.953 -7.367 1 95.44 67 TYR B O 1
ATOM 1614 N N . LEU B 1 68 ? -7.324 -14.617 -6.906 1 97.75 68 LEU B N 1
ATOM 1615 C CA . LEU B 1 68 ? -7.535 -16.016 -6.551 1 97.75 68 LEU B CA 1
ATOM 1616 C C . LEU B 1 68 ? -8.625 -16.641 -7.418 1 97.75 68 LEU B C 1
ATOM 1618 O O . LEU B 1 68 ? -9.602 -15.977 -7.77 1 97.75 68 LEU B O 1
ATOM 1622 N N . GLU B 1 69 ? -8.43 -17.875 -7.699 1 98.12 69 GLU B N 1
ATOM 1623 C CA . GLU B 1 69 ? -9.461 -18.719 -8.281 1 98.12 69 GLU B CA 1
ATOM 1624 C C . GLU B 1 69 ? -9.422 -20.125 -7.676 1 98.12 69 GLU B C 1
ATOM 1626 O O . GLU B 1 69 ? -8.375 -20.781 -7.676 1 98.12 69 GLU B O 1
ATOM 1631 N N . PRO B 1 70 ? -10.477 -20.656 -7.195 1 97.88 70 PRO B N 1
ATOM 1632 C CA . PRO B 1 70 ? -11.805 -20.047 -7.094 1 97.88 70 PRO B CA 1
ATOM 1633 C C . PRO B 1 70 ? -11.836 -18.859 -6.121 1 97.88 70 PRO B C 1
ATOM 1635 O O . PRO B 1 70 ? -10.906 -18.688 -5.34 1 97.88 70 PRO B O 1
ATOM 1638 N N . ALA B 1 71 ? -12.914 -18.078 -6.305 1 97.31 71 ALA B N 1
ATOM 1639 C CA . ALA B 1 71 ? -13.164 -17.031 -5.312 1 97.31 71 ALA B CA 1
ATOM 1640 C C . ALA B 1 71 ? -13.375 -17.641 -3.926 1 97.31 71 ALA B C 1
ATOM 1642 O O . ALA B 1 71 ? -14.07 -18.656 -3.785 1 97.31 71 ALA B O 1
ATOM 1643 N N . VAL B 1 72 ? -12.797 -16.953 -2.93 1 96.75 72 VAL B N 1
ATOM 1644 C CA . VAL B 1 72 ? -12.859 -17.547 -1.597 1 96.75 72 VAL B CA 1
ATOM 1645 C C . VAL B 1 72 ? -13.82 -16.734 -0.723 1 96.75 72 VAL B C 1
ATOM 1647 O O . VAL B 1 72 ? -14.055 -15.555 -0.982 1 96.75 72 VAL B O 1
ATOM 1650 N N . LYS B 1 73 ? -14.305 -17.422 0.263 1 96.25 73 LYS B N 1
ATOM 1651 C CA . LYS B 1 73 ? -15.086 -16.844 1.346 1 96.25 73 LYS B CA 1
ATOM 1652 C C . LYS B 1 73 ? -14.484 -17.172 2.707 1 96.25 73 LYS B C 1
ATOM 1654 O O . LYS B 1 73 ? -13.867 -18.234 2.875 1 96.25 73 LYS B O 1
ATOM 1659 N N . LEU B 1 74 ? -14.703 -16.234 3.566 1 92.62 74 LEU B N 1
ATOM 1660 C CA . LEU B 1 74 ? -14.328 -16.531 4.945 1 92.62 74 LEU B CA 1
ATOM 1661 C C . LEU B 1 74 ? -15.289 -17.531 5.578 1 92.62 74 LEU B C 1
ATOM 1663 O O . LEU B 1 74 ? -16.5 -17.453 5.367 1 92.62 74 LEU B O 1
ATOM 1667 N N . VAL B 1 75 ? -14.727 -18.453 6.344 1 93.38 75 VAL B N 1
ATOM 1668 C CA . VAL B 1 75 ? -15.57 -19.422 7.039 1 93.38 75 VAL B CA 1
ATOM 1669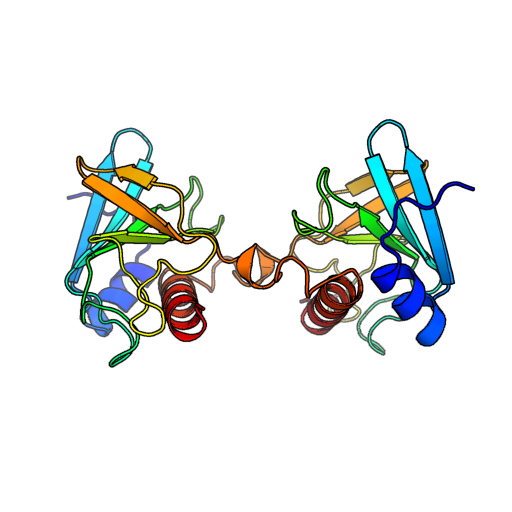 C C . VAL B 1 75 ? -16.453 -18.703 8.047 1 93.38 75 VAL B C 1
ATOM 1671 O O . VAL B 1 75 ? -17.656 -18.984 8.141 1 93.38 75 VAL B O 1
ATOM 1674 N N . GLN B 1 76 ? -15.773 -17.812 8.688 1 88.25 76 GLN B N 1
ATOM 1675 C CA . GLN B 1 76 ? -16.562 -17 9.617 1 88.25 76 GLN B CA 1
ATOM 1676 C C . GLN B 1 76 ? -17.453 -16.016 8.875 1 88.25 76 GLN B C 1
ATOM 1678 O O . GLN B 1 76 ? -16.984 -15.195 8.094 1 88.25 76 GLN B O 1
ATOM 1683 N N . GLY B 1 77 ? -18.719 -16.172 9.039 1 89.44 77 GLY B N 1
AT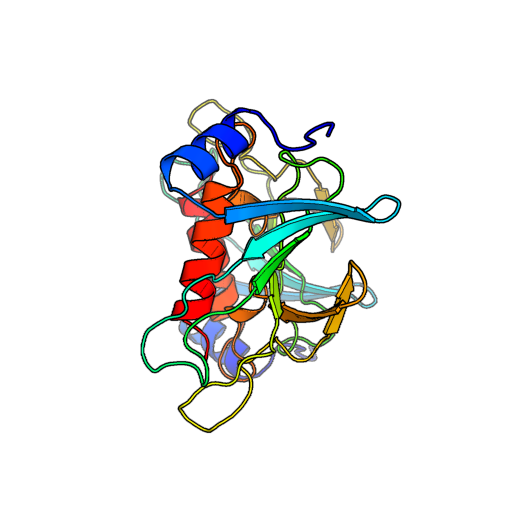OM 1684 C CA . GLY B 1 77 ? -19.656 -15.242 8.43 1 89.44 77 GLY B CA 1
ATOM 1685 C C . GLY B 1 77 ? -20.078 -15.656 7.031 1 89.44 77 GLY B C 1
ATOM 1686 O O . GLY B 1 77 ? -21.047 -15.125 6.488 1 89.44 77 GLY B O 1
ATOM 1687 N N . ASN B 1 78 ? -19.281 -16.531 6.477 1 92.75 78 ASN B N 1
ATOM 1688 C CA . ASN B 1 78 ? -19.594 -17.047 5.148 1 92.75 78 ASN B CA 1
ATOM 1689 C C . ASN B 1 78 ? -19.75 -15.922 4.129 1 92.75 78 ASN B C 1
ATOM 1691 O O . ASN B 1 78 ? -20.75 -15.875 3.402 1 92.75 78 ASN B O 1
ATOM 1695 N N . ARG B 1 79 ? -18.734 -15.055 4.109 1 89.81 79 ARG B N 1
ATOM 1696 C CA . ARG B 1 79 ? -18.75 -13.891 3.232 1 89.81 79 ARG B CA 1
ATOM 1697 C C . ARG B 1 79 ? -17.359 -13.633 2.654 1 89.81 79 ARG B C 1
ATOM 1699 O O . ARG B 1 79 ? -16.344 -14.039 3.242 1 89.81 79 ARG B O 1
ATOM 1706 N N . PRO B 1 80 ? -17.359 -13.016 1.445 1 90.56 80 PRO B N 1
ATOM 1707 C CA . PRO B 1 80 ? -16.047 -12.648 0.908 1 90.56 80 PRO B CA 1
ATOM 1708 C C . PRO B 1 80 ? -15.297 -11.672 1.804 1 90.56 80 PRO B C 1
ATOM 1710 O O . PRO B 1 80 ? -15.914 -10.859 2.498 1 90.56 80 PRO B O 1
ATOM 1713 N N . PRO B 1 81 ? -13.945 -11.852 1.83 1 85 81 PRO B N 1
ATOM 1714 C CA . PRO B 1 81 ? -13.18 -10.82 2.533 1 85 81 PRO B CA 1
ATOM 1715 C C . PRO B 1 81 ? -13.43 -9.422 1.982 1 85 81 PRO B C 1
ATOM 1717 O O . PRO B 1 81 ? -13.875 -9.273 0.843 1 85 81 PRO B O 1
ATOM 1720 N N . ARG B 1 82 ? -13.156 -8.539 2.779 1 73.62 82 ARG B N 1
ATOM 1721 C CA . ARG B 1 82 ? -13.297 -7.152 2.348 1 73.62 82 ARG B CA 1
ATOM 1722 C C . ARG B 1 82 ? -12.367 -6.844 1.18 1 73.62 82 ARG B C 1
ATOM 1724 O O . ARG B 1 82 ? -11.305 -7.461 1.043 1 73.62 82 ARG B O 1
ATOM 1731 N N . ALA B 1 83 ? -12.703 -5.98 0.293 1 72.88 83 ALA B N 1
ATOM 1732 C CA . ALA B 1 83 ? -11.906 -5.469 -0.822 1 72.88 83 ALA B CA 1
ATOM 1733 C C . ALA B 1 83 ? -11.602 -6.574 -1.829 1 72.88 83 ALA B C 1
ATOM 1735 O O . ALA B 1 83 ? -10.477 -6.668 -2.332 1 72.88 83 ALA B O 1
ATOM 1736 N N . THR B 1 84 ? -12.516 -7.465 -1.985 1 85.19 84 THR B N 1
ATOM 1737 C CA . THR B 1 84 ? -12.336 -8.539 -2.961 1 85.19 84 THR B CA 1
ATOM 1738 C C . THR B 1 84 ? -13.531 -8.609 -3.906 1 85.19 84 THR B C 1
ATOM 1740 O O . THR B 1 84 ? -13.805 -9.664 -4.484 1 85.19 84 THR B O 1
ATOM 1743 N N . GLU B 1 85 ? -14.297 -7.551 -4.039 1 80.25 85 GLU B N 1
ATOM 1744 C CA . GLU B 1 85 ? -15.562 -7.543 -4.758 1 80.25 85 GLU B CA 1
ATOM 1745 C C . GLU B 1 85 ? -15.344 -7.566 -6.27 1 80.25 85 GLU B C 1
ATOM 1747 O O . GLU B 1 85 ? -16.203 -8.008 -7.023 1 80.25 85 GLU B O 1
ATOM 1752 N N . ALA B 1 86 ? -14.234 -7.121 -6.738 1 81.25 86 ALA B N 1
ATOM 1753 C CA . ALA B 1 86 ? -13.977 -7.004 -8.172 1 81.25 86 ALA B CA 1
ATOM 1754 C C . ALA B 1 86 ? -13.422 -8.305 -8.742 1 81.25 86 ALA B C 1
ATOM 1756 O O . ALA B 1 86 ? -12.82 -9.102 -8.008 1 81.25 86 ALA B O 1
ATOM 1757 N N . ARG B 1 87 ? -13.75 -8.477 -10.047 1 91.5 87 ARG B N 1
ATOM 1758 C CA . ARG B 1 87 ? -13.234 -9.625 -10.781 1 91.5 87 ARG B CA 1
ATOM 1759 C C . ARG B 1 87 ? -12.25 -9.195 -11.867 1 91.5 87 ARG B C 1
ATOM 1761 O O . ARG B 1 87 ? -12.43 -8.133 -12.477 1 91.5 87 ARG B O 1
ATOM 1768 N N . GLN B 1 88 ? -11.219 -10.023 -12.055 1 91.5 88 GLN B N 1
ATOM 1769 C CA . GLN B 1 88 ? -10.195 -9.812 -13.078 1 91.5 88 GLN B CA 1
ATOM 1770 C C . GLN B 1 88 ? -10.211 -10.93 -14.117 1 91.5 88 GLN B C 1
ATOM 1772 O O . GLN B 1 88 ? -10.133 -12.109 -13.766 1 91.5 88 GLN B O 1
ATOM 1777 N N . GLN B 1 89 ? -10.422 -10.508 -15.367 1 94.75 89 GLN B N 1
ATOM 1778 C CA . GLN B 1 89 ? -10.32 -11.492 -16.438 1 94.75 89 GLN B CA 1
ATOM 1779 C C . GLN B 1 89 ? -8.875 -11.68 -16.891 1 94.75 89 GLN B C 1
ATOM 1781 O O . GLN B 1 89 ? -8.195 -10.711 -17.219 1 94.75 89 GLN B O 1
ATOM 1786 N N . PHE B 1 90 ? -8.43 -12.953 -16.938 1 95.69 90 PHE B N 1
ATOM 1787 C CA . PHE B 1 90 ? -7.082 -13.281 -17.391 1 95.69 90 PHE B CA 1
ATOM 1788 C C . PHE B 1 90 ? -6.984 -14.766 -17.75 1 95.69 90 PHE B C 1
ATOM 1790 O O . PHE B 1 90 ? -7.465 -15.625 -17 1 95.69 90 PHE B O 1
ATOM 1797 N N . ASN B 1 91 ? -6.41 -14.969 -18.906 1 96.81 91 ASN B N 1
ATOM 1798 C CA . ASN B 1 91 ? -6.188 -16.328 -19.375 1 96.81 91 ASN B CA 1
ATOM 1799 C C . ASN B 1 91 ? -7.48 -17.141 -19.375 1 96.81 91 ASN B C 1
ATOM 1801 O O . ASN B 1 91 ? -7.5 -18.297 -18.953 1 96.81 91 ASN B O 1
ATOM 1805 N N . GLY B 1 92 ? -8.516 -16.516 -19.734 1 96.25 92 GLY B N 1
ATOM 1806 C CA . GLY B 1 92 ? -9.797 -17.172 -19.922 1 96.25 92 GLY B CA 1
ATOM 1807 C C . GLY B 1 92 ? -10.508 -17.453 -18.609 1 96.25 92 GLY B C 1
ATOM 1808 O O . GLY B 1 92 ? -11.523 -18.172 -18.594 1 96.25 92 GLY B O 1
ATOM 1809 N N . ARG B 1 93 ? -10 -17 -17.547 1 97.31 93 ARG B N 1
ATOM 1810 C CA . ARG B 1 93 ? -10.57 -17.234 -16.234 1 97.31 93 ARG B CA 1
ATOM 1811 C C . ARG B 1 93 ? -10.961 -15.914 -15.562 1 97.31 93 ARG B C 1
ATOM 1813 O O . ARG B 1 93 ? -10.43 -14.852 -15.922 1 97.31 93 ARG B O 1
ATOM 1820 N N . SER B 1 94 ? -11.93 -15.969 -14.695 1 97.44 94 SER B N 1
ATOM 1821 C CA . SER B 1 94 ? -12.367 -14.828 -13.891 1 97.44 94 SER B CA 1
ATOM 1822 C C . SER B 1 94 ? -11.852 -14.945 -12.461 1 97.44 94 SER B C 1
ATOM 1824 O O . SER B 1 94 ? -12.234 -15.859 -11.727 1 97.44 94 SER B O 1
ATOM 1826 N N . TRP B 1 95 ? -11.023 -14.023 -12.062 1 97.06 95 TRP B N 1
ATOM 1827 C CA . TRP B 1 95 ? -10.281 -14.102 -10.812 1 97.06 95 TRP B CA 1
ATOM 1828 C C . TRP B 1 95 ? -10.828 -13.117 -9.781 1 97.06 95 TRP B C 1
ATOM 1830 O O . TRP B 1 95 ? -11.195 -11.992 -10.133 1 97.06 95 TRP B O 1
ATOM 1840 N N . GLN B 1 96 ? -10.875 -13.516 -8.516 1 94.69 96 GLN B N 1
ATOM 1841 C CA . GLN B 1 96 ? -11.211 -12.633 -7.402 1 94.69 96 GLN B CA 1
ATOM 1842 C C . GLN B 1 96 ? -10.07 -11.664 -7.113 1 94.69 96 GLN B C 1
ATOM 1844 O O . GLN B 1 96 ? -8.969 -12.078 -6.754 1 94.69 96 GLN B O 1
ATOM 1849 N N . ARG B 1 97 ? -10.352 -10.375 -7.25 1 90.31 97 ARG B N 1
ATOM 1850 C CA . ARG B 1 97 ? -9.312 -9.367 -7.074 1 90.31 97 ARG B CA 1
ATOM 1851 C C . ARG B 1 97 ? -9.133 -9.016 -5.602 1 90.31 97 ARG B C 1
ATOM 1853 O O . ARG B 1 97 ? -10.109 -8.75 -4.898 1 90.31 97 ARG B O 1
ATOM 1860 N N . TRP B 1 98 ? -7.906 -9.188 -5.066 1 86.56 98 TRP B N 1
ATOM 1861 C CA . TRP B 1 98 ? -7.527 -8.742 -3.729 1 86.56 98 TRP B CA 1
ATOM 1862 C C . TRP B 1 98 ? -6.73 -7.449 -3.787 1 86.56 98 TRP B C 1
ATOM 1864 O O . TRP B 1 98 ? -5.602 -7.426 -4.281 1 86.56 98 TRP B O 1
ATOM 1874 N N . SER B 1 99 ? -7.305 -6.32 -3.359 1 67.88 99 SER B N 1
ATOM 1875 C CA . SER B 1 99 ? -6.645 -5.02 -3.336 1 67.88 99 SER B CA 1
ATOM 1876 C C . SER B 1 99 ? -6.258 -4.621 -1.916 1 67.88 99 SER B C 1
ATOM 1878 O O . SER B 1 99 ? -7.121 -4.504 -1.042 1 67.88 99 SER B O 1
ATOM 1880 N N . ARG B 1 100 ? -5.113 -4.879 -1.271 1 54.91 100 ARG B N 1
ATOM 1881 C CA . ARG B 1 100 ? -4.836 -4.633 0.14 1 54.91 100 ARG B CA 1
ATOM 1882 C C . ARG B 1 100 ? -4.191 -3.268 0.342 1 54.91 100 ARG B C 1
ATOM 1884 O O . ARG B 1 100 ? -4.145 -2.756 1.462 1 54.91 100 ARG B O 1
ATOM 1891 N N . HIS B 1 101 ? -3.348 -2.686 -0.384 1 51.31 101 HIS B N 1
ATOM 1892 C CA . HIS B 1 101 ? -2.9 -1.357 0.019 1 51.31 101 HIS B CA 1
ATOM 1893 C C . HIS B 1 101 ? -4.051 -0.545 0.606 1 51.31 101 HIS B C 1
ATOM 1895 O O . HIS B 1 101 ? -3.844 0.268 1.51 1 51.31 101 HIS B O 1
ATOM 1901 N N . GLU B 1 102 ? -5.133 -0.792 0.19 1 47.62 102 GLU B N 1
ATOM 1902 C CA . GLU B 1 102 ? -6.363 -0.151 0.647 1 47.62 102 GLU B CA 1
ATOM 1903 C C . GLU B 1 102 ? -6.844 -0.759 1.96 1 47.62 102 GLU B C 1
ATOM 1905 O O . GLU B 1 102 ? -7.477 -0.078 2.771 1 47.62 102 GLU B O 1
ATOM 1910 N N . ARG B 1 103 ? -6.465 -2.037 2.207 1 49.06 103 ARG B N 1
ATOM 1911 C CA . ARG B 1 103 ? -7.207 -2.861 3.156 1 49.06 103 ARG B CA 1
ATOM 1912 C C . ARG B 1 103 ? -6.816 -2.529 4.594 1 49.06 103 ARG B C 1
ATOM 1914 O O . ARG B 1 103 ? -7.531 -2.879 5.535 1 49.06 103 ARG B O 1
ATOM 1921 N N . GLU B 1 104 ? -5.711 -1.804 4.715 1 58.69 104 GLU B N 1
ATOM 1922 C CA . GLU B 1 104 ? -5.469 -1.519 6.125 1 58.69 104 GLU B CA 1
ATOM 1923 C C . GLU B 1 104 ? -6.383 -0.407 6.629 1 58.69 104 GLU B C 1
ATOM 1925 O O . GLU B 1 104 ? -6.496 -0.188 7.836 1 58.69 104 GLU B O 1
ATOM 1930 N N . TRP B 1 105 ? -7.102 0.012 5.758 1 66.25 105 TRP B N 1
ATOM 1931 C CA . TRP B 1 105 ? -8.023 1.08 6.137 1 66.25 105 TRP B CA 1
ATOM 1932 C C . TRP B 1 105 ? -9.438 0.543 6.305 1 66.25 105 TRP B C 1
ATOM 1934 O O . TRP B 1 105 ? -10.055 0.088 5.34 1 66.25 105 TRP B O 1
ATOM 1944 N N . ARG B 1 106 ? -9.93 0.395 7.539 1 68.31 106 ARG B N 1
ATOM 1945 C CA . ARG B 1 106 ? -11.273 -0.074 7.844 1 68.31 106 ARG B CA 1
ATOM 1946 C C . ARG B 1 106 ? -12.281 1.07 7.777 1 68.31 106 ARG B C 1
ATOM 1948 O O . ARG B 1 106 ? -12.219 2.002 8.586 1 68.31 106 ARG B O 1
ATOM 1955 N N . ARG B 1 107 ? -13.219 0.833 6.848 1 72 107 ARG B N 1
ATOM 1956 C CA . ARG B 1 107 ? -14.242 1.859 6.68 1 72 107 ARG B CA 1
ATOM 1957 C C . ARG B 1 107 ? -15.047 2.047 7.961 1 72 107 ARG B C 1
ATOM 1959 O O . ARG B 1 107 ? -15.492 1.071 8.57 1 72 107 ARG B O 1
ATOM 1966 N N . GLY B 1 108 ? -15.109 3.234 8.367 1 76.5 108 GLY B N 1
ATOM 1967 C CA . GLY B 1 108 ? -15.898 3.531 9.555 1 76.5 108 GLY B CA 1
ATOM 1968 C C . GLY B 1 108 ? -15.117 3.406 10.844 1 76.5 108 GLY B C 1
ATOM 1969 O O . GLY B 1 108 ? -15.562 3.859 11.898 1 76.5 108 GLY B O 1
ATOM 1970 N N . VAL B 1 109 ? -14.062 2.801 10.773 1 82.5 109 VAL B N 1
ATOM 1971 C CA . VAL B 1 109 ? -13.25 2.586 11.969 1 82.5 109 VAL B CA 1
ATOM 1972 C C . VAL B 1 109 ? -11.984 3.436 11.898 1 82.5 109 VAL B C 1
ATOM 1974 O O . VAL B 1 109 ? -11.617 4.094 12.875 1 82.5 109 VAL B O 1
ATOM 1977 N N . ASP B 1 110 ? -11.398 3.43 10.781 1 86.44 110 ASP B N 1
ATOM 1978 C CA . ASP B 1 110 ? -10.141 4.148 10.609 1 86.44 110 ASP B CA 1
ATOM 1979 C C . ASP B 1 110 ? -10.391 5.59 10.164 1 86.44 110 ASP B C 1
ATOM 1981 O O . ASP B 1 110 ? -11.469 5.914 9.672 1 86.44 110 ASP B O 1
ATOM 1985 N N . GLY B 1 111 ? -9.484 6.398 10.484 1 90.38 111 GLY B N 1
ATOM 1986 C CA . GLY B 1 111 ? -9.516 7.816 10.164 1 90.38 111 GLY B CA 1
ATOM 1987 C C . GLY B 1 111 ? -8.133 8.445 10.07 1 90.38 111 GLY B C 1
ATOM 1988 O O . GLY B 1 111 ? -7.152 7.75 9.797 1 90.38 111 GLY B O 1
ATOM 1989 N N . ILE B 1 112 ? -8.102 9.672 10.266 1 94.25 112 ILE B N 1
ATOM 1990 C CA . ILE B 1 112 ? -6.875 10.445 10.094 1 94.25 112 ILE B CA 1
ATOM 1991 C C . ILE B 1 112 ? -5.789 9.898 11.008 1 94.25 112 ILE B C 1
ATOM 1993 O O . ILE B 1 112 ? -4.602 9.945 10.672 1 94.25 112 ILE B O 1
ATOM 1997 N N . TRP B 1 113 ? -6.18 9.266 12.148 1 93.44 113 TRP B N 1
ATOM 1998 C CA . TRP B 1 113 ? -5.195 8.703 13.062 1 93.44 113 TRP B CA 1
ATOM 1999 C C . TRP B 1 113 ? -4.473 7.52 12.414 1 93.44 113 TRP B C 1
ATOM 2001 O O . TRP B 1 113 ? -3.277 7.316 12.641 1 93.44 113 TRP B O 1
ATOM 2011 N N . THR B 1 114 ? -5.145 6.832 11.656 1 89 114 THR B N 1
ATOM 2012 C CA . THR B 1 114 ? -4.527 5.715 10.945 1 89 114 THR B CA 1
ATOM 2013 C C . THR B 1 114 ? -3.51 6.219 9.93 1 89 114 THR B C 1
ATOM 2015 O O . THR B 1 114 ? -2.396 5.695 9.836 1 89 114 THR B O 1
ATOM 2018 N 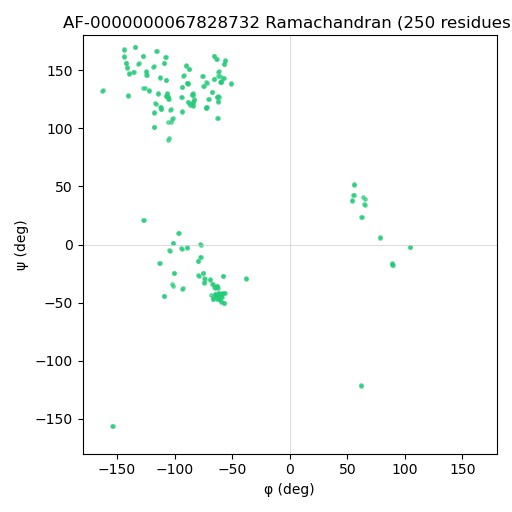N . MET B 1 115 ? -3.914 7.188 9.188 1 89.38 115 MET B N 1
ATOM 2019 C CA . MET B 1 115 ? -3.014 7.781 8.203 1 89.38 115 MET B CA 1
ATOM 2020 C C . MET B 1 115 ? -1.777 8.359 8.883 1 89.38 115 MET B C 1
ATOM 2022 O O . MET B 1 115 ? -0.658 8.188 8.391 1 89.38 115 MET B O 1
ATOM 2026 N N . LEU B 1 116 ? -1.947 9.055 10 1 93 116 LEU B N 1
ATOM 2027 C CA . LEU B 1 116 ? -0.825 9.656 10.711 1 93 116 LEU B CA 1
ATOM 2028 C C . LEU B 1 116 ? 0.135 8.586 11.219 1 93 116 LEU B C 1
ATOM 2030 O O . LEU B 1 116 ? 1.353 8.773 11.203 1 93 116 LEU B O 1
ATOM 2034 N N . LYS B 1 117 ? -0.417 7.496 11.609 1 88.69 117 LYS B N 1
ATOM 2035 C CA . LYS B 1 117 ? 0.43 6.383 12.023 1 88.69 117 LYS B CA 1
ATOM 2036 C C . LYS B 1 117 ? 1.233 5.836 10.844 1 88.69 117 LYS B C 1
ATOM 2038 O O . LYS B 1 117 ? 2.406 5.488 10.992 1 88.69 117 LYS B O 1
ATOM 2043 N N . ARG B 1 118 ? 0.648 5.82 9.742 1 84.44 118 ARG B N 1
ATOM 2044 C CA . ARG B 1 118 ? 1.335 5.395 8.531 1 84.44 118 ARG B CA 1
ATOM 2045 C C . ARG B 1 118 ? 2.463 6.359 8.172 1 84.44 118 ARG B C 1
ATOM 2047 O O . ARG B 1 118 ? 3.549 5.934 7.773 1 84.44 118 ARG B O 1
ATOM 2054 N N . VAL B 1 119 ? 2.199 7.621 8.297 1 90.69 119 VAL B N 1
ATOM 2055 C CA . VAL B 1 119 ? 3.207 8.648 8.039 1 90.69 119 VAL B CA 1
ATOM 2056 C C . VAL B 1 119 ? 4.395 8.445 8.977 1 90.69 119 VAL B C 1
ATOM 2058 O O . VAL B 1 119 ? 5.547 8.414 8.531 1 90.69 119 VAL B O 1
ATOM 2061 N N . GLU B 1 120 ? 4.062 8.297 10.219 1 89.5 120 GLU B N 1
ATOM 2062 C CA . GLU B 1 120 ? 5.117 8.117 11.219 1 89.5 120 GLU B CA 1
ATOM 2063 C C . GLU B 1 120 ? 5.969 6.887 10.906 1 89.5 120 GLU B C 1
ATOM 2065 O O . GLU B 1 120 ? 7.195 6.941 10.984 1 89.5 120 GLU B O 1
ATOM 2070 N N . HIS B 1 121 ? 5.328 5.902 10.602 1 83.5 121 HIS B N 1
ATOM 2071 C CA . HIS B 1 121 ? 6.039 4.672 10.281 1 83.5 121 HIS B CA 1
ATOM 2072 C C . HIS B 1 121 ? 6.922 4.852 9.055 1 83.5 121 HIS B C 1
ATOM 2074 O O . HIS B 1 121 ? 8.086 4.449 9.055 1 83.5 121 HIS B O 1
ATOM 2080 N N . ALA B 1 122 ? 6.398 5.434 8.023 1 82.88 122 ALA B N 1
ATOM 2081 C CA . ALA B 1 122 ? 7.141 5.672 6.789 1 82.88 122 ALA B CA 1
ATOM 2082 C C . ALA B 1 122 ? 8.398 6.488 7.059 1 82.88 122 ALA B C 1
ATOM 2084 O O . ALA B 1 122 ? 9.469 6.18 6.527 1 82.88 122 ALA B O 1
ATOM 2085 N N . LEU B 1 123 ? 8.266 7.48 7.887 1 88.38 123 LEU B N 1
ATOM 2086 C CA . LEU B 1 123 ? 9.383 8.359 8.203 1 88.38 123 LEU B CA 1
ATOM 2087 C C . LEU B 1 123 ? 10.445 7.617 9.016 1 88.38 123 LEU B C 1
ATOM 2089 O O . LEU B 1 123 ? 11.633 7.898 8.883 1 88.38 123 LEU B O 1
ATOM 2093 N N . GLU B 1 124 ? 9.945 6.684 9.75 1 85 124 GLU B N 1
ATOM 2094 C CA . GLU B 1 124 ? 10.852 5.906 10.586 1 85 124 GLU B CA 1
ATOM 2095 C C . GLU B 1 124 ? 11.656 4.914 9.758 1 85 124 GLU B C 1
ATOM 2097 O O . GLU B 1 124 ? 12.852 4.707 10.008 1 85 124 GLU B O 1
ATOM 2102 N N . VAL B 1 125 ? 11.094 4.441 8.766 1 76.69 125 VAL B N 1
ATOM 2103 C CA . VAL B 1 125 ? 11.727 3.309 8.102 1 76.69 125 VAL B CA 1
ATOM 2104 C C . VAL B 1 125 ? 12.391 3.773 6.805 1 76.69 125 VAL B C 1
ATOM 2106 O O . VAL B 1 125 ? 13.078 2.996 6.141 1 76.69 125 VAL B O 1
ATOM 2109 N N . ALA B 1 126 ? 12.195 5.008 6.484 1 79.25 126 ALA B N 1
ATOM 2110 C CA . ALA B 1 126 ? 12.703 5.531 5.223 1 79.25 126 ALA B CA 1
ATOM 2111 C C . ALA B 1 126 ? 14.227 5.395 5.152 1 79.25 126 ALA B C 1
ATOM 2113 O O . ALA B 1 126 ? 14.914 5.551 6.16 1 79.25 126 ALA B O 1
ATOM 2114 N N . ALA B 1 127 ? 14.773 5.012 3.885 1 76.31 127 ALA B N 1
ATOM 2115 C CA . ALA B 1 127 ? 16.203 4.863 3.631 1 76.31 127 ALA B CA 1
ATOM 2116 C C . ALA B 1 127 ? 16.594 5.531 2.316 1 76.31 127 ALA B C 1
ATOM 2118 O O . ALA B 1 127 ? 15.75 5.789 1.463 1 76.31 127 ALA B O 1
#